Protein 7RTS (pdb70)

Solvent-accessible surface area: 8607 Å² total; per-residue (Å²): 129,58,107,58,66,67,24,0,0,0,0,7,55,32,122,39,1,89,149,77,0,0,34,87,0,77,46,3,0,44,177,65,40,1,171,19,42,19,11,52,135,71,98,87,46,191,82,26,16,100,110,1,62,116,5,0,51,35,0,77,0,0,0,0,0,0,4,78,38,0,2,97,13,147,59,5,0,36,0,0,13,42,0,6,56,3,73,144,76,69,154,112,34,28,3,25,8,10,0,0,7,34,83,13,86,32,72,61,0,101,142,15,29,61,28,3,56,149,21,81,207,133,102,38,75,128,13,95,75,4,0,44,72,0,3,90,52,86,24,34,87,20,141,122,46,185,48,84,91,31,6,104,108,1,0,38,15,0,84,169,120,41,106

Organism: Vitis rotundifolia (NCBI:txid103349)

Structure (mmCIF, N/CA/C/O backbone):
data_7RTS
#
_entry.id   7RTS
#
_cell.length_a   50.370
_cell.length_b   50.370
_cell.length_c   120.313
_cell.angle_alpha   90.000
_cell.angle_beta   90.000
_cell.angle_gamma   90.000
#
_symmetry.space_group_name_H-M   'P 41 21 2'
#
loop_
_entity.id
_entity.type
_entity.pdbx_description
1 polymer 'Disease resistance protein RUN1'
2 non-polymer 'SULFATE ION'
3 water water
#
loop_
_atom_site.group_PDB
_atom_site.id
_atom_site.type_symbol
_atom_site.label_atom_id
_atom_site.label_alt_id
_atom_site.label_comp_id
_atom_site.label_asym_id
_atom_site.label_entity_id
_atom_site.label_seq_id
_atom_site.pdbx_PDB_ins_code
_atom_site.Cartn_x
_atom_site.Cartn_y
_atom_site.Cartn_z
_atom_site.occupancy
_atom_site.B_iso_or_equiv
_atom_site.auth_seq_id
_atom_site.auth_comp_id
_atom_site.auth_asym_id
_atom_site.auth_atom_id
_atom_site.pdbx_PDB_model_num
ATOM 1 N N . ALA A 1 3 ? -2.17217 -5.01678 -11.44829 1.000 53.76777 22 ALA A N 1
ATOM 2 C CA . ALA A 1 3 ? -1.44890 -5.69209 -10.37477 1.000 51.71833 22 ALA A CA 1
ATOM 3 C C . ALA A 1 3 ? -0.45434 -6.70992 -10.93172 1.000 51.35090 22 ALA A C 1
ATOM 4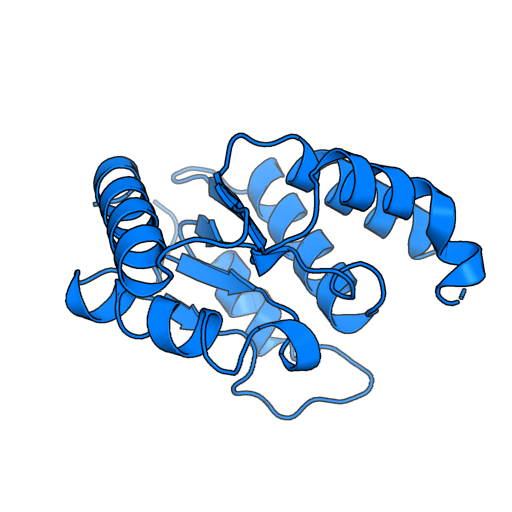 O O . ALA A 1 3 ? -0.61573 -7.19161 -12.05228 1.000 43.51151 22 ALA A O 1
ATOM 6 N N . ARG A 1 4 ? 0.57017 -7.03681 -10.14372 1.000 39.91117 23 ARG A N 1
ATOM 7 C CA . ARG A 1 4 ? 1.54493 -8.03344 -10.55956 1.000 36.46774 23 ARG A CA 1
ATOM 8 C C . ARG A 1 4 ? 0.90373 -9.42248 -10.55145 1.000 36.97168 23 ARG A C 1
ATOM 9 O O . ARG A 1 4 ? -0.20973 -9.62240 -10.05519 1.000 35.90784 23 ARG A O 1
ATOM 17 N N . THR A 1 5 ? 1.61527 -10.39164 -11.11962 1.000 31.40014 24 THR A N 1
ATOM 18 C CA . THR A 1 5 ? 1.03822 -11.70189 -11.39612 1.000 29.72811 24 THR A CA 1
ATOM 19 C C . THR A 1 5 ? 1.16927 -12.59350 -10.16819 1.000 27.78725 24 THR A C 1
ATOM 20 O O . THR A 1 5 ? 2.28361 -12.86166 -9.70865 1.000 33.59615 24 THR A O 1
ATOM 24 N N . ILE A 1 6 ? 0.03843 -13.06657 -9.65183 1.000 23.86412 25 ILE A N 1
ATOM 25 C CA . ILE A 1 6 ? 0.01201 -13.88035 -8.43875 1.000 22.16322 25 ILE A CA 1
ATOM 26 C C . ILE A 1 6 ? -0.48266 -15.27050 -8.80139 1.000 24.37851 25 ILE A C 1
ATOM 27 O O . ILE A 1 6 ? -1.56471 -15.41312 -9.38301 1.000 24.93373 25 ILE A O 1
ATOM 32 N N . THR A 1 7 ? 0.30371 -16.29556 -8.45065 1.000 18.94303 26 THR A N 1
ATOM 33 C CA . THR A 1 7 ? -0.07290 -17.66962 -8.74187 1.000 15.96608 26 THR A CA 1
ATOM 34 C C . THR A 1 7 ? -0.47133 -18.46207 -7.50990 1.000 18.51268 26 THR A C 1
ATOM 35 O O . THR A 1 7 ? -1.09302 -19.51890 -7.65959 1.000 18.62324 26 THR A O 1
ATOM 39 N N . TYR A 1 8 ? -0.13989 -17.98482 -6.31063 1.000 18.38906 27 TYR A N 1
ATOM 40 C CA . TYR A 1 8 ? -0.52896 -18.66300 -5.07324 1.000 17.09992 27 TYR A CA 1
ATOM 41 C C . TYR A 1 8 ? -0.95338 -17.63936 -4.02975 1.000 17.78908 27 TYR A C 1
ATOM 42 O O . TYR A 1 8 ? -0.46171 -16.51033 -4.00977 1.000 20.47141 27 TYR A O 1
ATOM 51 N N . ASP A 1 9 ? -1.89275 -18.04070 -3.16888 1.000 15.82791 28 ASP A N 1
ATOM 52 C CA . ASP A 1 9 ? -2.21941 -17.21078 -2.01538 1.000 19.26418 28 ASP A CA 1
ATOM 53 C C . ASP A 1 9 ? -1.10335 -17.25377 -0.98744 1.000 19.52284 28 ASP A C 1
ATOM 54 O O . ASP A 1 9 ? -0.77107 -16.23037 -0.37616 1.000 20.04059 28 ASP A O 1
ATOM 59 N N . VAL A 1 10 ? -0.51817 -18.43453 -0.78160 1.000 17.39924 29 VAL A N 1
ATOM 60 C CA . VAL A 1 10 ? 0.38872 -18.67925 0.33575 1.000 16.77561 29 VAL A CA 1
ATOM 61 C C . VAL A 1 10 ? 1.58324 -19.48351 -0.14533 1.000 18.93477 29 VAL A C 1
ATOM 62 O O . VAL A 1 10 ? 1.40844 -20.54712 -0.74980 1.000 19.52402 29 VAL A O 1
ATOM 66 N N . PHE A 1 11 ? 2.79216 -19.00345 0.16335 1.000 15.55547 30 PHE A N 1
ATOM 67 C CA . PHE A 1 11 ? 4.00099 -19.81222 0.11235 1.000 15.20938 30 PHE A CA 1
ATOM 68 C C . PHE A 1 11 ? 4.24537 -20.32600 1.52187 1.000 17.14423 30 PHE A C 1
ATOM 69 O O . PHE A 1 11 ? 4.33854 -19.52721 2.45280 1.000 17.34027 30 PHE A O 1
ATOM 77 N N . LEU A 1 12 ? 4.34152 -21.64560 1.67922 1.000 17.73708 31 LEU A N 1
ATOM 78 C CA . LEU A 1 12 ? 4.43980 -22.27388 2.99919 1.000 16.57036 31 LEU A CA 1
ATOM 79 C C . LEU A 1 12 ? 5.88507 -22.69867 3.27559 1.000 15.27210 31 LEU A C 1
ATOM 80 O O . LEU A 1 12 ? 6.39040 -23.64280 2.66241 1.000 16.62795 31 LEU A O 1
ATOM 85 N N . SER A 1 13 ? 6.54019 -22.01525 4.21649 1.000 14.72474 32 SER A N 1
ATOM 86 C CA . SER A 1 13 ? 7.94286 -22.24453 4.56481 1.000 17.12427 32 SER A CA 1
ATOM 87 C C . SER A 1 13 ? 8.02764 -22.92769 5.91732 1.000 16.42705 32 SER A C 1
ATOM 88 O O . SER A 1 13 ? 7.39654 -22.46888 6.87120 1.000 16.87043 32 SER A O 1
ATOM 91 N N . PHE A 1 14 ? 8.82274 -23.99322 6.01565 1.000 15.88229 33 PHE A N 1
ATOM 92 C CA . PHE A 1 14 ? 8.88001 -24.72466 7.27645 1.000 14.39379 33 PHE A CA 1
ATOM 93 C C . PHE A 1 14 ? 10.11375 -25.61709 7.30752 1.000 16.32493 33 PHE A C 1
ATOM 94 O O . PHE A 1 14 ? 10.77482 -25.83960 6.29328 1.000 19.00915 33 PHE A O 1
ATOM 102 N N . ARG A 1 15 ? 10.43096 -26.11143 8.50729 1.000 16.35322 34 ARG A N 1
ATOM 103 C CA . ARG A 1 15 ? 11.50322 -27.08466 8.69459 1.000 16.41564 34 ARG A CA 1
ATOM 104 C C . ARG A 1 15 ? 10.86914 -28.46577 8.78460 1.000 18.63070 34 ARG A C 1
ATOM 105 O O . ARG A 1 15 ? 10.20362 -28.78499 9.77717 1.000 19.26086 34 ARG A O 1
ATOM 113 N N . GLY A 1 16 ? 11.06754 -29.27420 7.73990 1.000 20.57227 35 GLY A N 1
ATOM 114 C CA . GLY A 1 16 ? 10.34377 -30.53146 7.64309 1.000 26.15020 35 GLY A CA 1
ATOM 115 C C . GLY A 1 16 ? 10.63856 -31.48107 8.78827 1.000 22.98227 35 GLY A C 1
ATOM 116 O O . GLY A 1 16 ? 9.74025 -32.16665 9.27901 1.000 24.54934 35 GLY A O 1
ATOM 117 N N . GLU A 1 17 ? 11.90117 -31.54060 9.22766 1.000 21.00821 36 GLU A N 1
ATOM 118 C CA . GLU A 1 17 ? 12.24859 -32.46412 10.30772 1.000 17.89453 36 GLU A CA 1
ATOM 119 C C . GLU A 1 17 ? 11.52719 -32.11100 11.59807 1.000 24.14476 36 GLU A C 1
ATOM 120 O O . GLU A 1 17 ? 11.37464 -32.97151 12.47708 1.000 22.53348 36 GLU A O 1
ATOM 126 N N . ASP A 1 18 ? 11.07944 -30.86455 11.72837 1.000 18.03603 37 ASP A N 1
ATOM 127 C CA . ASP A 1 18 ? 10.35609 -30.41338 12.90813 1.000 16.22896 37 ASP A CA 1
ATOM 128 C C . ASP A 1 18 ? 8.85188 -30.62782 12.78901 1.000 21.21749 37 ASP A C 1
ATOM 129 O O . ASP A 1 18 ? 8.22375 -31.13773 13.71975 1.000 24.30115 37 ASP A O 1
ATOM 134 N N . THR A 1 19 ? 8.24422 -30.20643 11.67282 1.000 19.98286 38 THR A N 1
ATOM 135 C CA . THR A 1 19 ? 6.79783 -30.03514 11.64693 1.000 17.27838 38 THR A CA 1
ATOM 136 C C . THR A 1 19 ? 6.06557 -30.71562 10.49919 1.000 17.15735 38 THR A C 1
ATOM 137 O O . THR A 1 19 ? 4.84193 -30.56027 10.40501 1.000 21.85308 38 THR A O 1
ATOM 141 N N . ARG A 1 20 ? 6.74718 -31.44656 9.62158 1.000 18.00316 39 ARG A N 1
ATOM 142 C CA . ARG A 1 20 ? 5.99606 -32.10367 8.55694 1.000 20.66102 39 ARG A CA 1
ATOM 143 C C . ARG A 1 20 ? 4.96634 -33.07633 9.12904 1.000 24.11865 39 ARG A C 1
ATOM 144 O O . ARG A 1 20 ? 3.81242 -33.10850 8.68492 1.000 23.76400 39 ARG A O 1
ATOM 152 N N . PHE A 1 21 ? 5.36232 -33.87147 10.11862 1.000 20.65219 40 PHE A N 1
ATOM 153 C CA . PHE A 1 21 ? 4.50563 -34.90070 10.71459 1.000 21.29887 40 PHE A CA 1
ATOM 154 C C . PHE A 1 21 ? 4.04039 -34.43852 12.09554 1.000 23.28628 40 PHE A C 1
ATOM 155 O O . PHE A 1 21 ? 4.81612 -34.47456 13.05272 1.000 22.24285 40 PHE A O 1
ATOM 163 N N . ASN A 1 22 ? 2.77904 -34.01521 12.21732 1.000 20.86763 41 ASN A N 1
ATOM 164 C CA . ASN A 1 22 ? 1.84982 -33.88865 11.09376 1.000 22.83963 41 ASN A CA 1
ATOM 165 C C . ASN A 1 22 ? 1.37034 -32.44735 10.92888 1.000 23.70257 41 ASN A C 1
ATOM 166 O O . ASN A 1 22 ? 0.51272 -32.16612 10.08264 1.000 21.95062 41 ASN A O 1
ATOM 171 N N . PHE A 1 23 ? 1.90652 -31.52747 11.73516 1.000 18.50536 42 PHE A N 1
ATOM 172 C CA . PHE A 1 23 ? 1.33966 -30.18665 11.76718 1.000 17.22200 42 PHE A CA 1
ATOM 173 C C . PHE A 1 23 ? 1.32428 -29.54112 10.38500 1.000 18.17591 42 PHE A C 1
ATOM 174 O O . PHE A 1 23 ? 0.28534 -29.04565 9.93380 1.000 19.16050 42 PHE A O 1
ATOM 182 N N . THR A 1 24 ? 2.47305 -29.49931 9.70735 1.000 16.70065 43 THR A N 1
ATOM 183 C CA . THR A 1 24 ? 2.49342 -28.74121 8.45781 1.000 16.81654 43 THR A CA 1
ATOM 184 C C . THR A 1 24 ? 1.77794 -29.48649 7.33782 1.000 18.70629 43 THR A C 1
ATOM 185 O O . THR A 1 24 ? 1.13557 -28.85116 6.48969 1.000 20.31228 43 THR A O 1
ATOM 189 N N . ASP A 1 25 ? 1.84165 -30.82152 7.33540 1.000 19.23229 44 ASP A N 1
ATOM 190 C CA . ASP A 1 25 ? 1.04765 -31.59324 6.37789 1.000 20.04104 44 ASP A CA 1
ATOM 191 C C . ASP A 1 25 ? -0.43420 -31.28036 6.55087 1.000 20.22458 44 ASP A C 1
ATOM 192 O O . ASP A 1 25 ? -1.14523 -31.01074 5.57858 1.000 18.89864 44 ASP A O 1
ATOM 197 N N . HIS A 1 26 ? -0.91511 -31.29030 7.80140 1.000 19.96780 45 HIS A N 1
ATOM 198 C CA . HIS A 1 26 ? -2.32634 -31.00525 8.04786 1.000 17.26065 45 HIS A CA 1
ATOM 199 C C . HIS A 1 26 ? -2.66500 -29.55303 7.76724 1.000 20.13390 45 HIS A C 1
ATOM 200 O O . HIS A 1 26 ? -3.78045 -29.25265 7.32961 1.000 20.85682 45 HIS A O 1
ATOM 207 N N . LEU A 1 27 ? -1.73480 -28.63666 8.03670 1.000 16.09812 46 LEU A N 1
ATOM 208 C CA . LEU A 1 27 ? -1.98637 -27.23353 7.72323 1.000 15.59345 46 LEU A CA 1
ATOM 209 C C . LEU A 1 27 ? -2.11074 -27.02842 6.21387 1.000 17.76077 46 LEU A C 1
ATOM 210 O O . LEU A 1 27 ? -3.01334 -26.32220 5.74326 1.000 18.98143 46 LEU A O 1
ATOM 215 N N . TYR A 1 28 ? -1.21063 -27.64439 5.44463 1.000 15.54160 47 TYR A N 1
ATOM 216 C CA . TYR A 1 28 ? -1.27640 -27.54799 3.98567 1.000 14.84639 47 TYR A CA 1
ATOM 217 C C . TYR A 1 28 ? -2.62534 -28.02702 3.46610 1.000 19.99544 47 TYR A C 1
ATOM 218 O O . TYR A 1 28 ? -3.26444 -27.35559 2.64664 1.000 18.61070 47 TYR A O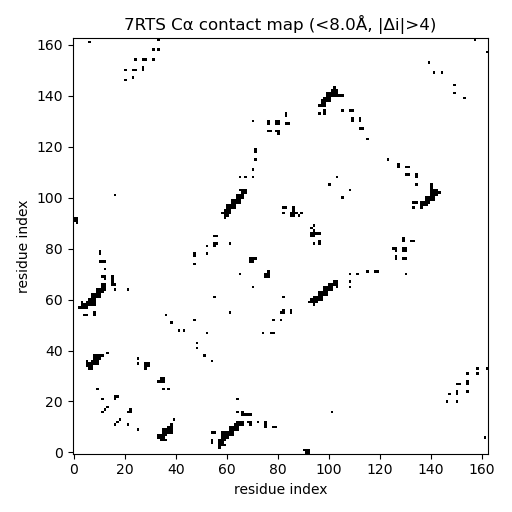 1
ATOM 227 N N A SER A 1 29 ? -3.08658 -29.18611 3.93910 0.254 18.86192 48 SER A N 1
ATOM 228 N N B SER A 1 29 ? -3.07443 -29.19361 3.93269 0.746 18.82516 48 SER A N 1
ATOM 229 C CA A SER A 1 29 ? -4.35965 -29.70967 3.45245 0.254 19.10749 48 SER A CA 1
ATOM 230 C CA B SER A 1 29 ? -4.35613 -29.71713 3.47192 0.746 18.99706 48 SER A CA 1
ATOM 231 C C A SER A 1 29 ? -5.52611 -28.83845 3.90357 0.254 22.05650 48 SER A C 1
ATOM 232 C C B SER A 1 29 ? -5.49956 -28.80320 3.88597 0.746 22.05922 48 SER A C 1
ATOM 233 O O A SER A 1 29 ? -6.49425 -28.65221 3.15552 0.254 23.28856 48 SER A O 1
ATOM 234 O O B SER A 1 29 ? -6.42511 -28.55325 3.10055 0.746 23.29284 48 SER A O 1
ATOM 239 N N . ALA A 1 30 ? -5.45178 -28.29272 5.12165 1.000 20.29046 49 ALA A N 1
ATOM 240 C CA . ALA A 1 30 ? -6.53118 -27.44818 5.62095 1.000 18.67403 49 ALA A CA 1
ATOM 241 C C . ALA A 1 30 ? -6.62023 -26.14174 4.84614 1.000 21.22529 49 ALA A C 1
ATOM 242 O O . ALA A 1 30 ? -7.72167 -25.62912 4.61497 1.000 20.45878 49 ALA A O 1
ATOM 244 N N . LEU A 1 31 ? -5.47565 -25.57658 4.45159 1.000 16.66680 50 LEU A N 1
ATOM 245 C CA . LEU A 1 31 ? -5.50425 -24.36544 3.64301 1.000 17.44898 50 LEU A CA 1
ATOM 246 C C . LEU A 1 31 ? -6.20654 -24.63378 2.31391 1.000 21.34594 50 LEU A C 1
ATOM 247 O O . LEU A 1 31 ? -7.07672 -23.86455 1.88970 1.000 22.39601 50 LEU A O 1
ATOM 252 N N . GLY A 1 32 ? -5.86386 -25.74723 1.66568 1.000 20.55860 51 GLY A N 1
ATOM 253 C CA . GLY A 1 32 ? -6.46490 -26.05239 0.37045 1.000 18.06182 51 GLY A CA 1
ATOM 254 C C . GLY A 1 32 ? -7.95752 -26.31083 0.46016 1.000 28.42750 51 GLY A C 1
ATOM 255 O O . GLY A 1 32 ? -8.72364 -25.87401 -0.40361 1.000 27.12157 51 GLY A O 1
ATOM 256 N N . ARG A 1 33 ? -8.39368 -27.01899 1.50787 1.000 26.31943 52 ARG A N 1
ATOM 257 C CA . ARG A 1 33 ? -9.82168 -27.24558 1.71762 1.000 26.77515 52 ARG A CA 1
ATOM 258 C C . ARG A 1 33 ? -10.58557 -25.94025 1.87859 1.000 29.78681 52 ARG A C 1
ATOM 259 O O . ARG A 1 33 ? -11.79642 -25.89864 1.63535 1.000 30.86457 52 ARG A O 1
ATOM 267 N N . ARG A 1 34 ? -9.92591 -24.88224 2.33880 1.000 24.61827 53 ARG A N 1
ATOM 268 C CA . ARG A 1 34 ? -10.55798 -23.57204 2.40339 1.000 25.26618 53 ARG A CA 1
ATOM 269 C C . ARG A 1 34 ? -10.36701 -22.77078 1.11933 1.000 29.41092 53 ARG A C 1
ATOM 270 O O . ARG A 1 34 ? -10.67550 -21.57583 1.09846 1.000 32.72599 53 ARG A O 1
ATOM 278 N N . GLY A 1 35 ? -9.86494 -23.40000 0.05863 1.000 26.84353 54 GLY A N 1
ATOM 279 C CA . GLY A 1 35 ? -9.60611 -22.69665 -1.18497 1.000 28.99135 54 GLY A CA 1
ATOM 280 C C . GLY A 1 35 ? -8.45350 -21.72477 -1.11997 1.000 28.47454 54 GLY A C 1
ATOM 281 O O . GLY A 1 35 ? -8.38175 -20.80864 -1.93873 1.000 29.86355 54 GLY A O 1
ATOM 282 N N . ILE A 1 36 ? -7.54124 -21.89462 -0.16711 1.000 20.61623 55 ILE A N 1
ATOM 283 C CA . ILE A 1 36 ? -6.37081 -21.03167 -0.04993 1.000 18.81655 55 ILE A CA 1
ATOM 284 C C . ILE A 1 36 ? -5.25718 -21.72120 -0.82453 1.000 21.11084 55 ILE A C 1
ATOM 285 O O . ILE A 1 36 ? -4.75383 -22.76183 -0.40174 1.000 21.55309 55 ILE A O 1
ATOM 290 N N . ARG A 1 37 ? -4.91449 -21.17800 -1.99616 1.000 21.14690 56 ARG A N 1
ATOM 291 C CA . ARG A 1 37 ? -4.01688 -21.86185 -2.91840 1.000 16.74154 56 ARG A CA 1
ATOM 292 C C . ARG A 1 37 ? -2.57847 -21.74095 -2.42547 1.000 16.53847 56 ARG A C 1
ATOM 293 O O . ARG A 1 37 ? -2.04219 -20.63264 -2.32619 1.000 19.15111 56 ARG A O 1
ATOM 301 N N . THR A 1 38 ? -1.95257 -22.88340 -2.12204 1.000 16.30427 57 THR A N 1
ATOM 302 C CA . THR A 1 38 ? -0.72198 -22.91891 -1.34595 1.000 15.47778 57 THR A CA 1
ATOM 303 C C . THR A 1 38 ? 0.38044 -23.66476 -2.08476 1.000 16.44474 57 THR A C 1
ATOM 304 O O . THR A 1 38 ? 0.16015 -24.75430 -2.62187 1.000 18.42367 57 THR A O 1
ATOM 308 N N . PHE A 1 39 ? 1.57854 -23.08982 -2.07099 1.000 17.79263 58 PHE A N 1
ATOM 309 C CA . PHE A 1 39 ? 2.78073 -23.73624 -2.58939 1.000 17.00662 58 PHE A CA 1
ATOM 310 C C . PHE A 1 39 ? 3.63533 -24.12253 -1.38816 1.000 17.32101 58 PHE A C 1
ATOM 311 O O . PHE A 1 39 ? 4.15303 -23.24370 -0.69366 1.000 18.11595 58 PHE A O 1
ATOM 319 N N . ARG A 1 40 ? 3.79138 -25.42259 -1.13828 1.000 17.72068 59 ARG A N 1
ATOM 320 C CA . ARG A 1 40 ? 4.63320 -25.85790 -0.02788 1.000 18.12531 59 ARG A CA 1
ATOM 321 C C . ARG A 1 40 ? 6.06802 -26.04339 -0.50707 1.000 20.29583 59 ARG A C 1
ATOM 322 O O . ARG A 1 40 ? 6.30939 -26.51299 -1.62481 1.000 20.40280 59 ARG A O 1
ATOM 330 N N . ASP A 1 41 ? 7.02135 -25.69103 0.35923 1.000 17.09864 60 ASP A N 1
ATOM 331 C CA . ASP A 1 41 ? 8.40548 -25.47515 -0.04880 1.000 19.03140 60 ASP A CA 1
ATOM 332 C C . ASP A 1 41 ? 9.22632 -26.75955 -0.12686 1.000 24.56648 60 ASP A C 1
ATOM 333 O O . ASP A 1 41 ? 10.43570 -26.67533 -0.36268 1.000 25.65923 60 ASP A O 1
ATOM 338 N N . ASP A 1 42 ? 8.63157 -27.93636 0.08560 1.000 23.86722 61 ASP A N 1
ATOM 339 C CA . ASP A 1 42 ? 9.41674 -29.15364 0.28871 1.000 23.84900 61 ASP A CA 1
ATOM 340 C C . ASP A 1 42 ? 9.25115 -30.17939 -0.82590 1.000 35.11344 61 ASP A C 1
ATOM 341 O O . ASP A 1 42 ? 9.64740 -31.33886 -0.65444 1.000 29.08421 61 ASP A O 1
ATOM 346 N N . LYS A 1 43 ? 8.69687 -29.78646 -1.96432 1.000 30.15544 62 LYS A N 1
ATOM 347 C CA . LYS A 1 43 ? 8.42335 -30.73110 -3.04019 1.000 36.49373 62 LYS A CA 1
ATOM 348 C C . LYS A 1 43 ? 9.55687 -30.83059 -4.05134 1.000 46.15871 62 LYS A C 1
ATOM 349 O O . LYS A 1 43 ? 9.47402 -31.64253 -4.98113 1.000 50.78185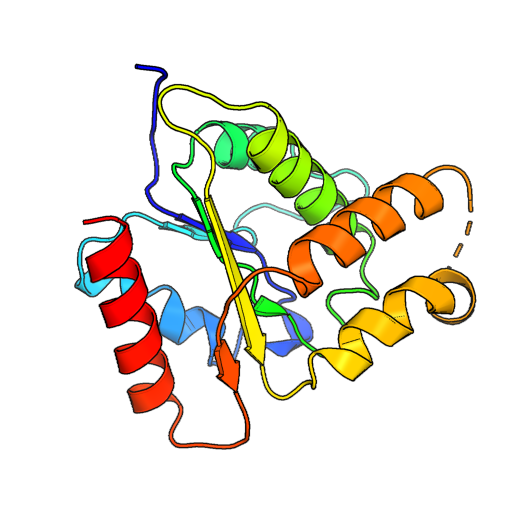 62 LYS A O 1
ATOM 355 N N . LEU A 1 44 ? 10.60624 -30.03448 -3.89622 1.000 41.51348 63 LEU A N 1
ATOM 356 C CA . LEU A 1 44 ? 11.71398 -30.01504 -4.83528 1.000 41.98512 63 LEU A CA 1
ATOM 357 C C . LEU A 1 44 ? 12.91826 -30.70705 -4.21226 1.000 48.31562 63 LEU A C 1
ATOM 358 O O . LEU A 1 44 ? 13.13671 -30.63430 -2.99837 1.000 50.96892 63 LEU A O 1
ATOM 363 N N . ARG A 1 45 ? 13.68264 -31.39905 -5.05527 1.000 57.04682 64 ARG A N 1
ATOM 364 C CA . ARG A 1 45 ? 14.89388 -32.06389 -4.59723 1.000 59.76373 64 ARG A CA 1
ATOM 365 C C . ARG A 1 45 ? 15.83288 -31.04706 -3.96580 1.000 60.45808 64 ARG A C 1
ATOM 366 O O . ARG A 1 45 ? 16.10733 -29.99300 -4.54699 1.000 57.42222 64 ARG A O 1
ATOM 368 N N . ARG A 1 46 ? 16.30443 -31.35531 -2.76103 1.000 55.51468 65 ARG A N 1
ATOM 369 C CA . ARG A 1 46 ? 17.18039 -30.45056 -2.03338 1.000 55.62947 65 ARG A CA 1
ATOM 370 C C . ARG A 1 46 ? 18.58311 -30.51413 -2.63373 1.000 64.34374 65 ARG A C 1
ATOM 371 O O . ARG A 1 46 ? 18.83081 -31.17777 -3.64538 1.000 65.70328 65 ARG A O 1
ATOM 373 N N . GLY A 1 47 ? 19.51893 -29.82494 -2.00039 1.000 66.86577 66 GLY A N 1
ATOM 374 C CA . GLY A 1 47 ? 20.86824 -29.72786 -2.51234 1.000 63.05900 66 GLY A CA 1
ATOM 375 C C . GLY A 1 47 ? 21.55956 -28.53756 -1.88105 1.000 62.19488 66 GLY A C 1
ATOM 376 O O . GLY A 1 47 ? 21.02267 -27.88722 -0.98545 1.000 67.65785 66 GLY A O 1
ATOM 377 N N . GLU A 1 48 ? 22.76397 -28.26155 -2.37582 1.000 53.35766 67 GLU A N 1
ATOM 378 C CA . GLU A 1 48 ? 23.54660 -27.19005 -1.77272 1.000 55.10916 67 GLU A CA 1
ATOM 379 C C . GLU A 1 48 ? 22.95421 -25.81949 -2.06446 1.000 57.68729 67 GLU A C 1
ATOM 380 O O . GLU A 1 48 ? 23.03999 -24.91882 -1.22137 1.000 58.44368 67 GLU A O 1
ATOM 386 N N . ALA A 1 49 ? 22.34820 -25.64253 -3.23316 1.000 60.44967 68 ALA A N 1
ATOM 387 C CA . ALA A 1 49 ? 21.73975 -24.37933 -3.61957 1.000 56.32985 68 ALA A CA 1
ATOM 388 C C . ALA A 1 49 ? 20.22534 -24.52229 -3.62755 1.000 48.93860 68 ALA A C 1
ATOM 389 O O . ALA A 1 49 ? 19.69404 -25.54926 -4.06190 1.000 55.78009 68 ALA A O 1
ATOM 391 N N . ILE A 1 50 ? 19.53358 -23.49389 -3.13297 1.000 50.81251 69 ILE A N 1
ATOM 392 C CA . ILE A 1 50 ? 18.07940 -23.47255 -3.21973 1.000 53.07326 69 ILE A CA 1
ATOM 393 C C . ILE A 1 50 ? 17.66081 -23.39185 -4.67920 1.000 45.79576 69 ILE A C 1
ATOM 394 O O . ILE A 1 50 ? 18.27259 -22.67465 -5.48243 1.000 44.89143 69 ILE A O 1
ATOM 399 N N . ALA A 1 51 ? 16.61691 -24.13731 -5.02659 1.000 47.62205 70 ALA A N 1
ATOM 400 C CA . ALA A 1 51 ? 16.15268 -24.16948 -6.40202 1.000 45.61309 70 ALA A CA 1
ATOM 401 C C . ALA A 1 51 ? 15.65839 -22.78775 -6.82167 1.000 39.64903 70 ALA A C 1
ATOM 402 O O . ALA A 1 51 ? 14.96211 -22.11444 -6.05207 1.000 43.60656 70 ALA A O 1
ATOM 404 N N . PRO A 1 52 ? 16.01123 -22.32719 -8.02036 1.000 35.92070 71 PRO A N 1
ATOM 405 C CA . PRO A 1 52 ? 15.44019 -21.06422 -8.50843 1.000 38.46341 71 PRO A CA 1
ATOM 406 C C . PRO A 1 52 ? 13.92620 -21.09167 -8.59053 1.000 37.25571 71 PRO A C 1
ATOM 407 O O . PRO A 1 52 ? 13.28755 -20.03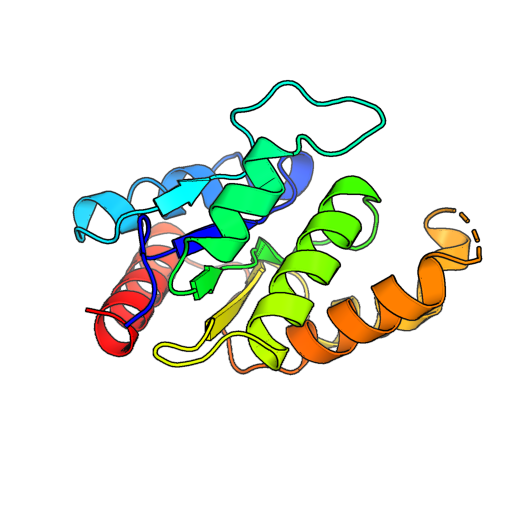658 -8.48665 1.000 37.94366 71 PRO A O 1
ATOM 411 N N . GLU A 1 53 ? 13.32874 -22.27253 -8.76415 1.000 39.93946 72 GLU A N 1
ATOM 412 C CA . GLU A 1 53 ? 11.87479 -22.35156 -8.85652 1.000 42.65338 72 GLU A CA 1
ATOM 413 C C . GLU A 1 53 ? 11.21196 -22.04045 -7.52097 1.000 35.33243 72 GLU A C 1
ATOM 414 O O . GLU A 1 53 ? 10.07437 -21.55430 -7.49548 1.000 30.78350 72 GLU A O 1
ATOM 420 N N . LEU A 1 54 ? 11.90278 -22.31613 -6.41019 1.000 30.11220 73 LEU A N 1
ATOM 421 C CA . LEU A 1 54 ? 11.40590 -21.92291 -5.09778 1.000 32.68989 73 LEU A CA 1
ATOM 422 C C . LEU A 1 54 ? 11.35239 -20.40823 -4.97595 1.000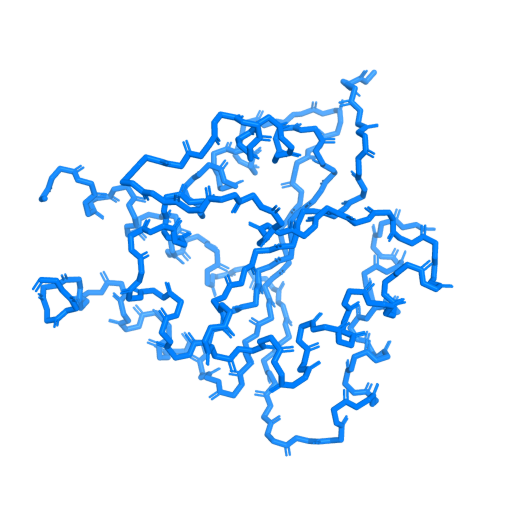 28.81901 73 LEU A C 1
ATOM 423 O O . LEU A 1 54 ? 10.34385 -19.84113 -4.54586 1.000 28.86011 73 LEU A O 1
ATOM 428 N N . LEU A 1 55 ? 12.44664 -19.73576 -5.34224 1.000 27.67855 74 LEU A N 1
ATOM 429 C CA . LEU A 1 55 ? 12.48326 -18.27782 -5.29335 1.000 26.54441 74 LEU A CA 1
ATOM 430 C C . LEU A 1 55 ? 11.38100 -17.66555 -6.15117 1.000 25.53904 74 LEU A C 1
ATOM 431 O O . LEU A 1 55 ? 10.77144 -16.65997 -5.77292 1.000 26.71078 74 LEU A O 1
ATOM 436 N N . LYS A 1 56 ? 11.10867 -18.25010 -7.31398 1.000 25.28734 75 LYS A N 1
ATOM 437 C CA . LYS A 1 56 ? 10.08310 -17.66994 -8.17355 1.000 22.92370 75 LYS A CA 1
ATOM 438 C C . LYS A 1 56 ? 8.70064 -17.84985 -7.55522 1.000 25.41627 75 LYS A C 1
ATOM 439 O O . LYS A 1 56 ? 7.84316 -16.96112 -7.65428 1.000 23.19602 75 LYS A O 1
ATOM 445 N N . ALA A 1 57 ? 8.47570 -18.98373 -6.88314 1.000 24.88354 76 ALA A N 1
ATOM 446 C CA . ALA A 1 57 ? 7.19607 -19.19920 -6.21832 1.000 21.70234 76 ALA A CA 1
ATOM 447 C C . ALA A 1 57 ? 6.95714 -18.15708 -5.13341 1.000 18.51438 76 ALA A C 1
ATOM 448 O O . ALA A 1 57 ? 5.82257 -17.70115 -4.94205 1.000 23.52156 76 ALA A O 1
ATOM 450 N N . ILE A 1 58 ? 8.00695 -17.78154 -4.39198 1.000 18.51081 77 ILE A N 1
ATOM 451 C CA . ILE A 1 58 ? 7.83946 -16.75001 -3.36456 1.000 18.78545 77 ILE A CA 1
ATOM 452 C C . ILE A 1 58 ? 7.41203 -15.43516 -4.00665 1.000 20.76000 77 ILE A C 1
ATOM 453 O O . ILE A 1 58 ? 6.45946 -14.77929 -3.56264 1.000 20.65277 77 ILE A O 1
ATOM 458 N N . GLU A 1 59 ? 8.11420 -15.03690 -5.07046 1.000 22.53694 78 GLU A N 1
ATOM 459 C CA . GLU A 1 59 ? 7.78837 -13.79815 -5.77264 1.000 23.99888 78 GLU A CA 1
ATOM 460 C C . GLU A 1 59 ? 6.36169 -13.79686 -6.29960 1.000 28.17817 78 GLU A C 1
ATOM 461 O O . GLU A 1 59 ? 5.74163 -12.73380 -6.39757 1.000 29.23498 78 GLU A O 1
ATOM 467 N N . GLU A 1 60 ? 5.83292 -14.96555 -6.65433 1.000 19.95283 79 GLU A N 1
ATOM 468 C CA . GLU A 1 60 ? 4.50150 -15.07714 -7.23258 1.000 22.45027 79 GLU A CA 1
ATOM 469 C C . GLU A 1 60 ? 3.39805 -15.27499 -6.20041 1.000 23.04201 79 GLU A C 1
ATOM 470 O O . GLU A 1 60 ? 2.23882 -15.43040 -6.59072 1.000 21.29855 79 GLU A O 1
ATOM 476 N N . SER A 1 61 ? 3.71144 -15.30767 -4.90437 1.000 19.85611 80 SER A N 1
ATOM 477 C CA . SER A 1 61 ? 2.68441 -15.52758 -3.89572 1.000 20.61848 80 SER A CA 1
ATOM 478 C C . SER A 1 61 ? 2.24722 -14.23859 -3.21383 1.000 19.65137 80 SER A C 1
ATOM 479 O O . SER A 1 61 ? 3.03265 -13.30704 -3.01650 1.000 21.31610 80 SER A O 1
ATOM 482 N N . ARG A 1 62 ? 0.96503 -14.21367 -2.84512 1.000 18.62161 81 ARG A N 1
ATOM 483 C CA . ARG A 1 62 ? 0.39910 -13.06356 -2.15386 1.000 18.42603 81 ARG A CA 1
ATOM 484 C C . ARG A 1 62 ? 0.97667 -12.92966 -0.75465 1.000 25.70574 81 ARG A C 1
ATOM 485 O O . ARG A 1 62 ? 1.03985 -11.82541 -0.20447 1.000 24.87782 81 ARG A O 1
ATOM 493 N N . SER A 1 63 ? 1.40644 -14.04187 -0.17515 1.000 19.26439 82 SER A N 1
ATOM 494 C CA . SER A 1 63 ? 1.83004 -14.05534 1.21581 1.000 19.02519 82 SER A CA 1
ATOM 495 C C . SER A 1 63 ? 2.68229 -15.28711 1.45002 1.000 18.56112 82 SER A C 1
ATOM 496 O O . SER A 1 63 ? 2.68655 -16.22251 0.63934 1.000 17.65984 82 SER A O 1
ATOM 499 N N . SER A 1 64 ? 3.41503 -15.26780 2.56733 1.000 16.49718 83 SER A N 1
ATOM 500 C CA . SER A 1 64 ? 4.09534 -16.45257 3.07532 1.000 16.45404 83 SER A CA 1
ATOM 501 C C . SER A 1 64 ? 3.62393 -16.76136 4.48622 1.000 20.73752 83 SER A C 1
ATOM 502 O O . SER A 1 64 ? 3.37123 -15.85491 5.28655 1.000 20.33333 83 SER A O 1
ATOM 505 N N . VAL A 1 65 ? 3.50569 -18.05019 4.78003 1.000 14.82202 84 VAL A N 1
ATOM 506 C CA . VAL A 1 65 ? 3.27838 -18.52947 6.13966 1.000 16.61200 84 VAL A CA 1
ATOM 507 C C . VAL A 1 65 ? 4.56784 -19.20612 6.55794 1.000 16.60698 84 VAL A C 1
ATOM 508 O O . VAL A 1 65 ? 5.03902 -20.12051 5.87396 1.000 18.45103 84 VAL A O 1
ATOM 512 N N A ILE A 1 66 ? 5.14977 -18.76525 7.67356 0.534 17.11326 85 ILE A N 1
ATOM 513 N N B ILE A 1 66 ? 5.14690 -18.73892 7.66108 0.466 17.13243 85 ILE A N 1
ATOM 514 C CA A ILE A 1 66 ? 6.39206 -19.33292 8.18735 0.534 16.67719 85 ILE A CA 1
ATOM 515 C CA B ILE A 1 66 ? 6.36312 -19.30484 8.22472 0.466 16.66290 85 ILE A CA 1
ATOM 516 C C A ILE A 1 66 ? 6.05904 -20.15428 9.41753 0.534 18.14958 85 ILE A C 1
ATOM 517 C C B ILE A 1 66 ? 5.95012 -20.18438 9.38947 0.466 18.19361 85 ILE A C 1
ATOM 518 O O A ILE A 1 66 ? 5.55930 -19.61483 10.41037 0.534 17.87451 85 ILE A O 1
ATOM 519 O O B ILE A 1 66 ? 5.25887 -19.72023 10.30347 0.466 17.77363 85 ILE A O 1
ATOM 528 N N . VAL A 1 67 ? 6.34253 -21.45280 9.36272 1.000 16.24734 86 VAL A N 1
ATOM 529 C CA . VAL A 1 67 ? 6.15884 -22.32471 10.52413 1.000 15.27700 86 VAL A CA 1
ATOM 530 C C . VAL A 1 67 ? 7.49851 -22.31035 11.24595 1.000 17.67125 86 VAL A C 1
ATOM 531 O O . VAL A 1 67 ? 8.38471 -23.12760 10.98013 1.000 16.73256 86 VAL A O 1
ATOM 535 N N . PHE A 1 68 ? 7.64731 -21.37152 12.18197 1.000 15.06224 87 PHE A N 1
ATOM 536 C CA . PHE A 1 68 ? 8.83406 -21.38767 13.01907 1.000 16.30793 87 PHE A CA 1
ATOM 537 C C . PHE A 1 68 ? 8.77076 -22.60581 13.92388 1.000 18.87205 87 PHE A C 1
ATOM 538 O O . PHE A 1 68 ? 7.70231 -22.96550 14.42479 1.000 20.48413 87 PHE A O 1
ATOM 546 N N . SER A 1 69 ? 9.92422 -23.23109 14.13199 1.000 20.04672 88 SER A N 1
ATOM 547 C CA . SER A 1 69 ? 10.06142 -24.36522 15.02749 1.000 16.27898 88 SER A CA 1
ATOM 548 C C . SER A 1 69 ? 11.49340 -24.35188 15.53340 1.000 19.95020 88 SER A C 1
ATOM 549 O O . SER A 1 69 ? 12.31563 -23.55038 15.08239 1.000 19.38328 88 SER A O 1
ATOM 552 N N . GLU A 1 70 ? 11.79967 -25.28604 16.44364 1.000 23.28244 89 GLU A N 1
ATOM 553 C CA . GLU A 1 70 ? 13.08878 -25.27437 17.13330 1.000 24.24035 89 GLU A CA 1
ATOM 554 C C . GLU A 1 70 ? 14.26338 -25.12952 16.17440 1.000 20.51149 89 GLU A C 1
ATOM 555 O O . GLU A 1 70 ? 15.20257 -24.36816 16.43860 1.000 22.90360 89 GLU A O 1
ATOM 561 N N . ASN A 1 71 ? 14.23927 -25.85279 15.05725 1.000 18.88478 90 ASN A N 1
ATOM 562 C CA . ASN A 1 71 ? 15.39346 -25.92660 14.17063 1.000 21.83119 90 ASN A CA 1
ATOM 563 C C . ASN A 1 71 ? 15.23040 -25.14269 12.87186 1.000 17.05919 90 ASN A C 1
ATOM 564 O O . ASN A 1 71 ? 16.08378 -25.25943 11.98435 1.000 21.01323 90 ASN A O 1
ATOM 569 N N . TYR A 1 72 ? 14.17217 -24.33484 12.73987 1.000 19.19533 91 TYR A N 1
ATOM 570 C CA . TYR A 1 72 ? 14.00525 -23.52087 11.53480 1.000 17.37814 91 TYR A CA 1
ATOM 571 C C . TYR A 1 72 ? 15.18904 -22.57949 11.35157 1.000 20.89838 91 TYR A C 1
ATOM 572 O O . TYR A 1 72 ? 15.79626 -22.52372 10.27648 1.000 21.21204 91 TYR A O 1
ATOM 581 N N . ALA A 1 73 ? 15.55214 -21.85020 12.40631 1.000 16.61771 92 ALA A N 1
ATOM 582 C CA . ALA A 1 73 ? 16.68137 -20.92745 12.34012 1.000 20.47933 92 ALA A CA 1
ATOM 583 C C . ALA A 1 73 ? 18.03205 -21.63247 12.45301 1.000 30.69143 92 ALA A C 1
ATOM 584 O O . ALA A 1 73 ? 19.05617 -20.95985 12.61448 1.000 30.83408 92 ALA A O 1
ATOM 586 N N . ARG A 1 74 ? 18.05898 -22.96266 12.37314 1.000 21.12512 93 ARG A N 1
ATOM 587 C CA . ARG A 1 74 ? 19.29847 -23.73039 12.37148 1.000 23.17680 93 ARG A CA 1
ATOM 588 C C . ARG A 1 74 ? 19.55038 -24.39585 11.02114 1.000 30.19935 93 ARG A C 1
ATOM 589 O O . ARG A 1 74 ? 20.39074 -25.29715 10.91945 1.000 34.25671 93 ARG A O 1
ATOM 597 N N . SER A 1 75 ? 18.84189 -23.95651 9.98223 1.000 23.59260 94 SER A N 1
ATOM 598 C CA . SER A 1 75 ? 18.94945 -24.50170 8.63360 1.000 27.53458 94 SER A CA 1
ATOM 599 C C . SER A 1 75 ? 19.31367 -23.37709 7.67257 1.000 30.21975 94 SER A C 1
ATOM 600 O O . SER A 1 75 ? 18.59144 -22.37883 7.58628 1.000 26.92285 94 SER A O 1
ATOM 603 N N . ARG A 1 76 ? 20.43501 -23.53379 6.95652 1.000 32.14084 95 ARG A N 1
ATOM 604 C CA . ARG A 1 76 ? 20.78835 -22.55927 5.92423 1.000 30.12387 95 ARG A CA 1
ATOM 605 C C . ARG A 1 76 ? 19.70229 -22.46261 4.86330 1.000 30.39927 95 ARG A C 1
ATOM 606 O O . ARG A 1 76 ? 19.39906 -21.37263 4.36061 1.000 28.13173 95 ARG A O 1
ATOM 614 N N . TRP A 1 77 ? 19.12382 -23.60569 4.49844 1.000 35.84487 96 TRP A N 1
ATOM 615 C CA . TRP A 1 77 ? 18.05185 -23.64666 3.51440 1.000 29.97311 96 TRP A CA 1
ATOM 616 C C . TRP A 1 77 ? 16.85864 -22.81098 3.95611 1.000 30.09122 96 TRP A C 1
ATOM 617 O O . TRP A 1 77 ? 16.34319 -21.97934 3.20092 1.000 28.79392 96 TRP A O 1
ATOM 628 N N . CYS A 1 78 ? 16.38944 -23.03768 5.17969 1.000 28.35850 97 CYS A N 1
ATOM 629 C CA . CYS A 1 78 ? 15.23566 -22.30002 5.66909 1.000 21.56578 97 CYS A CA 1
ATOM 630 C C . CYS A 1 78 ? 15.54074 -20.81059 5.75387 1.000 18.89931 97 CYS A C 1
ATOM 631 O O . CYS A 1 78 ? 14.69636 -19.97436 5.41826 1.000 21.16909 97 CYS A O 1
ATOM 634 N N . LEU A 1 79 ? 16.73527 -20.46272 6.23212 1.000 21.18095 98 LEU A N 1
ATOM 635 C CA . LEU A 1 79 ? 17.07580 -19.05141 6.38758 1.000 21.41301 98 LEU A CA 1
ATOM 636 C C . LEU A 1 79 ? 17.20618 -18.36509 5.03145 1.000 28.10459 98 LEU A C 1
ATOM 637 O O . LEU A 1 79 ? 16.79987 -17.20959 4.87119 1.000 22.81301 98 LEU A O 1
ATOM 642 N N . ASP A 1 80 ? 17.74962 -19.06322 4.03117 1.000 28.99045 99 ASP A N 1
ATOM 643 C CA . ASP A 1 80 ? 17.82107 -18.46785 2.70072 1.000 28.30104 99 ASP A CA 1
ATOM 644 C C . ASP A 1 80 ? 16.42776 -18.22374 2.13104 1.000 24.73142 99 ASP A C 1
ATOM 645 O O . ASP A 1 80 ? 16.18110 -17.18680 1.50597 1.000 25.90035 99 ASP A O 1
ATOM 650 N N . GLU A 1 81 ? 15.49074 -19.15337 2.35870 1.000 24.32267 100 GLU A N 1
ATOM 651 C CA . GLU A 1 81 ? 14.10004 -18.90279 1.98686 1.000 22.34126 100 GLU A CA 1
ATOM 652 C C . GLU A 1 81 ? 13.55806 -17.68204 2.70911 1.000 24.96192 100 GLU A C 1
ATOM 653 O O . GLU A 1 81 ? 12.89238 -16.83049 2.11073 1.000 23.87702 100 GLU A O 1
ATOM 659 N N . LEU A 1 82 ? 13.79911 -17.60889 4.02175 1.000 21.90441 101 LEU A N 1
ATOM 660 C CA . LEU A 1 82 ? 13.28953 -16.49430 4.80562 1.000 21.59050 101 LEU A CA 1
ATOM 661 C C . LEU A 1 82 ? 13.80199 -15.16399 4.26826 1.000 19.30423 101 LEU A C 1
ATOM 662 O O . LEU A 1 82 ? 13.06309 -14.17573 4.22968 1.000 21.15875 101 LEU A O 1
ATOM 667 N N . VAL A 1 83 ? 15.07421 -15.11314 3.87482 1.000 23.90660 102 VAL A N 1
ATOM 668 C CA . VAL A 1 83 ? 15.62621 -13.86457 3.35219 1.000 21.84621 102 VAL A CA 1
ATOM 669 C C . VAL A 1 83 ? 14.85448 -13.43033 2.11416 1.000 22.42052 102 VAL A C 1
ATOM 670 O O . VAL A 1 83 ? 14.45547 -12.26739 1.98947 1.000 24.76194 102 VAL A O 1
ATOM 674 N N . LYS A 1 84 ? 14.57307 -14.37696 1.21213 1.000 21.59602 103 LYS A N 1
ATOM 675 C CA . LYS A 1 84 ? 13.82553 -14.03425 0.00323 1.000 24.49458 103 LYS A CA 1
ATOM 676 C C . LYS A 1 84 ? 12.41597 -13.58835 0.34882 1.000 22.65519 103 LYS A C 1
ATOM 677 O O . LYS A 1 84 ? 11.91424 -12.61008 -0.21212 1.000 22.21313 103 LYS A O 1
ATOM 683 N N . ILE A 1 85 ? 11.77504 -14.27181 1.30675 1.000 20.86814 104 ILE A N 1
ATOM 684 C CA . ILE A 1 85 ? 10.42046 -13.91198 1.70838 1.000 19.07914 104 ILE A CA 1
ATOM 685 C C . ILE A 1 85 ? 10.38021 -12.48959 2.24794 1.000 22.13739 104 ILE A C 1
ATOM 686 O O . ILE A 1 85 ? 9.48133 -11.70692 1.92014 1.000 24.35263 104 ILE A O 1
ATOM 691 N N . MET A 1 86 ? 11.32662 -12.14703 3.13028 1.000 21.86658 105 MET A N 1
ATOM 692 C CA . MET A 1 86 ? 11.30822 -10.81720 3.73349 1.000 22.36657 105 MET A CA 1
ATOM 693 C C . MET A 1 86 ? 11.74059 -9.72856 2.75783 1.000 25.39398 105 MET A C 1
ATOM 694 O O . MET A 1 86 ? 11.33557 -8.57103 2.91725 1.000 28.34098 105 MET A O 1
ATOM 699 N N . GLU A 1 87 ? 12.56290 -10.06423 1.76405 1.000 23.70590 106 GLU A N 1
ATOM 700 C CA . GLU A 1 87 ? 12.82850 -9.10948 0.68906 1.000 28.34969 106 GLU A CA 1
ATOM 701 C C . GLU A 1 87 ? 11.55347 -8.79580 -0.08396 1.000 34.51601 106 GLU A C 1
ATOM 702 O O . GLU A 1 87 ? 11.27261 -7.63070 -0.39027 1.000 30.42584 106 GLU A O 1
ATOM 708 N N . CYS A 1 88 ? 10.76304 -9.82381 -0.40397 1.000 30.79590 107 CYS A N 1
ATOM 709 C CA . CYS A 1 88 ? 9.49292 -9.58289 -1.07595 1.000 27.13925 107 CYS A CA 1
ATOM 710 C C . CYS A 1 88 ? 8.54532 -8.79372 -0.18087 1.000 26.90674 107 CYS A C 1
ATOM 711 O O . CYS A 1 88 ? 7.83014 -7.90447 -0.65076 1.000 30.95160 107 CYS A O 1
ATOM 714 N N . HIS A 1 89 ? 8.53063 -9.09745 1.12197 1.000 24.24674 108 HIS A N 1
ATOM 715 C CA . HIS A 1 89 ? 7.67143 -8.35480 2.03374 1.000 21.85963 108 HIS A CA 1
ATOM 716 C C . HIS A 1 89 ? 8.03320 -6.87386 2.05358 1.000 24.94895 108 HIS A C 1
ATOM 717 O O . HIS A 1 89 ? 7.15345 -6.01973 2.20813 1.000 28.89747 108 HIS A O 1
ATOM 724 N N . LYS A 1 90 ? 9.31843 -6.55784 1.89177 1.000 30.01975 109 LYS A N 1
ATOM 725 C CA . LYS A 1 90 ? 9.76617 -5.17264 1.89996 1.000 34.99753 109 LYS A CA 1
ATOM 726 C C . LYS A 1 90 ? 9.59030 -4.50747 0.54054 1.000 42.58743 109 LYS A C 1
ATOM 727 O O . LYS A 1 90 ? 9.28895 -3.31045 0.47973 1.000 47.07872 109 LYS A O 1
ATOM 733 N N . ASP A 1 91 ? 9.74030 -5.26207 -0.54714 1.000 37.89296 110 ASP A N 1
ATOM 734 C CA . ASP A 1 91 ? 9.84328 -4.69170 -1.88899 1.000 34.60777 110 ASP A CA 1
ATOM 735 C C . ASP A 1 91 ? 8.56912 -4.80434 -2.71817 1.000 43.45316 110 ASP A C 1
ATOM 736 O O . ASP A 1 91 ? 8.23238 -3.86077 -3.43899 1.000 49.97611 110 ASP A O 1
ATOM 741 N N . LYS A 1 92 ? 7.86181 -5.93183 -2.67002 1.000 40.72078 111 LYS A N 1
ATOM 742 C CA . LYS A 1 92 ? 6.73258 -6.12446 -3.57413 1.000 36.94876 111 LYS A CA 1
ATOM 743 C C . LYS A 1 92 ? 5.60935 -5.14241 -3.26210 1.000 46.67070 111 LYS A C 1
ATOM 744 O O . LYS A 1 92 ? 5.40915 -4.73129 -2.11616 1.000 37.75714 111 LYS A O 1
ATOM 750 N N . LYS A 1 93 ? 4.86799 -4.77696 -4.30647 1.000 46.00065 112 LYS A N 1
ATOM 751 C CA . LYS A 1 93 ? 3.81596 -3.77703 -4.22205 1.000 45.36217 112 LYS A CA 1
ATOM 752 C C . LYS A 1 93 ? 2.72932 -4.11697 -5.23208 1.000 42.85155 112 LYS A C 1
ATOM 753 O O . LYS A 1 93 ? 3.00579 -4.69163 -6.28808 1.000 46.45220 112 LYS A O 1
ATOM 759 N N . ASP A 1 94 ? 1.48493 -3.77465 -4.88018 1.000 45.12035 113 ASP A N 1
ATOM 760 C CA . ASP A 1 94 ? 0.28141 -3.95334 -5.69816 1.000 53.20884 113 ASP A CA 1
ATOM 761 C C . ASP A 1 94 ? 0.14810 -5.34897 -6.30427 1.000 50.21354 113 ASP A C 1
ATOM 762 O O . ASP A 1 94 ? 0.23364 -5.50640 -7.52924 1.000 48.23684 113 ASP A O 1
ATOM 767 N N . PRO A 1 95 ? -0.08609 -6.38685 -5.48764 1.000 47.42214 114 PRO A N 1
ATOM 768 C CA . PRO A 1 95 ? -0.19186 -6.28004 -4.03516 1.000 39.94996 114 PRO A CA 1
ATOM 769 C C . PRO A 1 95 ? 1.14130 -6.49348 -3.32472 1.000 36.12561 114 PRO A C 1
ATOM 770 O O . PRO A 1 95 ? 2.13877 -6.85430 -3.95733 1.000 39.34561 114 PRO A O 1
ATOM 774 N N . GLY A 1 96 ? 1.17283 -6.24067 -2.02447 1.000 35.30556 115 GLY A N 1
ATOM 775 C CA . GLY A 1 96 ? 2.35486 -6.54047 -1.25076 1.000 38.54494 115 GLY A CA 1
ATOM 776 C C . GLY A 1 96 ? 2.53471 -8.03874 -1.09649 1.000 34.91994 115 GLY A C 1
ATOM 777 O O . GLY A 1 96 ? 1.80297 -8.85531 -1.65803 1.000 33.35663 115 GLY A O 1
ATOM 778 N N . HIS A 1 97 ? 3.55259 -8.40250 -0.32166 1.000 27.92891 116 HIS A N 1
ATOM 779 C CA . HIS A 1 97 ? 3.78842 -9.78964 0.07910 1.000 23.21461 116 HIS A CA 1
ATOM 780 C C . HIS A 1 97 ? 3.63586 -9.84475 1.59864 1.000 24.75240 116 HIS A C 1
ATOM 781 O O . HIS A 1 97 ? 4.54582 -9.44452 2.32949 1.000 28.52866 116 HIS A O 1
ATOM 788 N N . ALA A 1 98 ? 2.48878 -10.32381 2.06780 1.000 23.46842 117 ALA A N 1
ATOM 789 C CA . ALA A 1 98 ? 2.22481 -10.41851 3.49518 1.000 24.94192 117 ALA A CA 1
ATOM 790 C C . ALA A 1 98 ? 2.97439 -11.60587 4.08511 1.000 24.17768 117 ALA A C 1
ATOM 791 O O . ALA A 1 98 ? 3.29512 -12.56939 3.39089 1.000 21.47402 117 ALA A O 1
ATOM 793 N N . VAL A 1 99 ? 3.25586 -11.53496 5.38859 1.000 23.70035 118 VAL A N 1
ATOM 794 C CA . VAL A 1 99 ? 3.99205 -12.60603 6.05511 1.000 22.03330 118 VAL A CA 1
ATOM 795 C C . VAL A 1 99 ? 3.29785 -12.91401 7.37360 1.000 21.90195 118 VAL A C 1
ATOM 796 O O . VAL A 1 99 ? 2.99538 -11.99828 8.14691 1.000 22.59962 118 VAL A O 1
ATOM 800 N N . PHE A 1 100 ? 3.02007 -14.19372 7.61421 1.000 20.98406 119 PHE A N 1
ATOM 801 C CA . PHE A 1 100 ? 2.25143 -14.64048 8.77915 1.000 19.31690 119 PHE A CA 1
ATOM 802 C C . PHE A 1 100 ? 3.05592 -15.70910 9.50028 1.000 18.42396 119 PHE A C 1
ATOM 803 O O . PHE A 1 100 ? 3.12267 -16.85451 9.00851 1.000 20.32935 119 PHE A O 1
ATOM 811 N N . PRO A 1 101 ? 3.64024 -15.41985 10.66241 1.000 19.71011 120 PRO A N 1
ATOM 812 C CA . PRO A 1 101 ? 4.42627 -16.44842 11.35850 1.000 16.56292 120 PRO A CA 1
ATOM 813 C C . PRO A 1 101 ? 3.61355 -17.26550 12.34978 1.000 18.35211 120 PRO A C 1
ATOM 814 O O . PRO A 1 101 ? 2.80000 -16.75421 13.12394 1.000 19.99004 120 PRO A O 1
ATOM 818 N N . ILE A 1 102 ? 3.83477 -18.56970 12.29365 1.000 15.67854 121 ILE A N 1
ATOM 819 C CA . ILE A 1 102 ? 3.33811 -19.51770 13.28273 1.000 13.74151 121 ILE A CA 1
ATOM 820 C C . ILE A 1 102 ? 4.53094 -19.90958 14.13207 1.000 16.24725 121 ILE A C 1
ATOM 821 O O . ILE A 1 102 ? 5.58844 -20.22702 13.58981 1.000 18.03902 121 ILE A O 1
ATOM 826 N N . PHE A 1 103 ? 4.37795 -19.89429 15.45823 1.000 17.90175 122 PHE A N 1
ATOM 827 C CA . PHE A 1 103 ? 5.44670 -20.34766 16.34379 1.000 16.41486 122 PHE A CA 1
ATOM 828 C C . PHE A 1 103 ? 5.01082 -21.69077 16.90551 1.000 19.39742 122 PHE A C 1
ATOM 829 O O . PHE A 1 103 ? 4.20349 -21.75038 17.83333 1.000 20.14344 122 PHE A O 1
ATOM 837 N N . TYR A 1 104 ? 5.54654 -22.76811 16.34613 1.000 16.41621 123 TYR A N 1
ATOM 838 C CA . TYR A 1 104 ? 5.06434 -24.10842 16.65893 1.000 17.18363 123 TYR A CA 1
ATOM 839 C C . TYR A 1 104 ? 5.88872 -24.64979 17.81075 1.000 21.47279 123 TYR A C 1
ATOM 840 O O . TYR A 1 104 ? 7.02708 -25.07418 17.61884 1.000 20.51634 123 TYR A O 1
ATOM 849 N N . HIS A 1 105 ? 5.30265 -24.62858 19.01049 1.000 23.69260 124 HIS A N 1
ATOM 850 C CA . HIS A 1 105 ? 5.90927 -25.21410 20.21414 1.000 22.98080 124 HIS A CA 1
ATOM 851 C C . HIS A 1 105 ? 7.29402 -24.64111 20.47695 1.000 33.55443 124 HIS A C 1
ATOM 852 O O . HIS A 1 105 ? 8.16509 -25.31037 21.04249 1.000 36.30210 124 HIS A O 1
ATOM 859 N N . VAL A 1 106 ? 7.49968 -23.40555 20.03921 1.000 24.75602 125 VAL A N 1
ATOM 860 C CA . VAL A 1 106 ? 8.69770 -22.63476 20.33299 1.000 23.65629 125 VAL A CA 1
ATOM 861 C C . VAL A 1 106 ? 8.22934 -21.22857 20.67498 1.000 30.73843 125 VAL A C 1
ATOM 862 O O . VAL A 1 106 ? 7.28349 -20.71273 20.06722 1.000 22.14130 125 VAL A O 1
ATOM 866 N N . ASP A 1 107 ? 8.85163 -20.62876 21.68486 1.000 29.40870 126 ASP A N 1
ATOM 867 C CA . ASP A 1 107 ? 8.46212 -19.28364 22.07997 1.000 26.52023 126 ASP A CA 1
ATOM 868 C C . ASP A 1 107 ? 9.04073 -18.26205 21.10815 1.000 24.75371 126 ASP A C 1
ATOM 869 O O . ASP A 1 107 ? 10.16697 -18.42710 20.63581 1.000 29.54579 126 ASP A O 1
ATOM 874 N N . PRO A 1 108 ? 8.29738 -17.20077 20.79120 1.000 27.64919 127 PRO A N 1
ATOM 875 C CA . PRO A 1 108 ? 8.88832 -16.13001 19.97592 1.000 30.34845 127 PRO A CA 1
ATOM 876 C C . PRO A 1 108 ? 10.18517 -15.59917 20.56616 1.000 26.39437 127 PRO A C 1
ATOM 877 O O . PRO A 1 108 ? 11.13678 -15.32756 19.82273 1.000 28.43891 127 PRO A O 1
ATOM 881 N N . SER A 1 109 ? 10.26292 -15.47876 21.89582 1.000 30.55446 128 SER A N 1
ATOM 882 C CA . SER A 1 109 ? 11.51223 -15.04221 22.50799 1.000 32.29059 128 SER A CA 1
ATOM 883 C C . SER A 1 109 ? 12.64604 -16.00119 22.18385 1.000 30.05192 128 SER A C 1
ATOM 884 O O . SER A 1 109 ? 13.78713 -15.56821 21.98775 1.000 30.89158 128 SER A O 1
ATOM 887 N N . HIS A 1 110 ? 12.35003 -17.30035 22.08568 1.000 25.78198 129 HIS A N 1
ATOM 888 C CA . HIS A 1 110 ? 13.39872 -18.25710 21.75624 1.000 28.37467 129 HIS A CA 1
ATOM 889 C C . HIS A 1 110 ? 13.88701 -18.08353 20.32553 1.000 29.18892 129 HIS A C 1
ATOM 890 O O . HIS A 1 110 ? 15.09229 -18.16525 20.06930 1.000 23.60099 129 HIS A O 1
ATOM 897 N N . VAL A 1 111 ? 12.96616 -17.87478 19.37348 1.000 24.57259 130 VAL A N 1
ATOM 898 C CA . VAL A 1 111 ? 13.37415 -17.59987 18.00239 1.000 23.22974 130 VAL A CA 1
ATOM 899 C C . VAL A 1 111 ? 14.20250 -16.32491 17.94845 1.000 23.33970 130 VAL A C 1
ATOM 900 O O . VAL A 1 111 ? 15.22191 -16.26200 17.26069 1.000 22.56156 130 VAL A O 1
ATOM 904 N N . ARG A 1 112 ? 13.78667 -15.29543 18.68904 1.000 28.32855 131 ARG A N 1
ATOM 905 C CA . ARG A 1 112 ? 14.56038 -14.05986 18.72275 1.000 30.53006 131 ARG A CA 1
ATOM 906 C C . ARG A 1 112 ? 15.96912 -14.31321 19.23942 1.000 27.82485 131 ARG A C 1
ATOM 907 O O . ARG A 1 112 ? 16.94488 -13.79129 18.69084 1.000 33.12283 131 ARG A O 1
ATOM 915 N N . LYS A 1 113 ? 16.09633 -15.14894 20.26866 1.000 24.47660 132 LYS A N 1
ATOM 916 C CA . LYS A 1 113 ? 17.41291 -15.45692 20.81044 1.000 27.64209 132 LYS A CA 1
ATOM 917 C C . LYS A 1 113 ? 18.28409 -16.16382 19.78482 1.000 31.25325 132 LYS A C 1
ATOM 918 O O . LYS A 1 113 ? 19.51190 -16.02095 19.80714 1.000 29.64420 132 LYS A O 1
ATOM 924 N N . GLN A 1 114 ? 17.67428 -16.89617 18.84562 1.000 26.15124 133 GLN A N 1
ATOM 925 C CA . GLN A 1 114 ? 18.46912 -17.52379 17.80687 1.000 27.19838 133 GLN A CA 1
ATOM 926 C C . GLN A 1 114 ? 19.06021 -16.50327 16.84109 1.000 24.39667 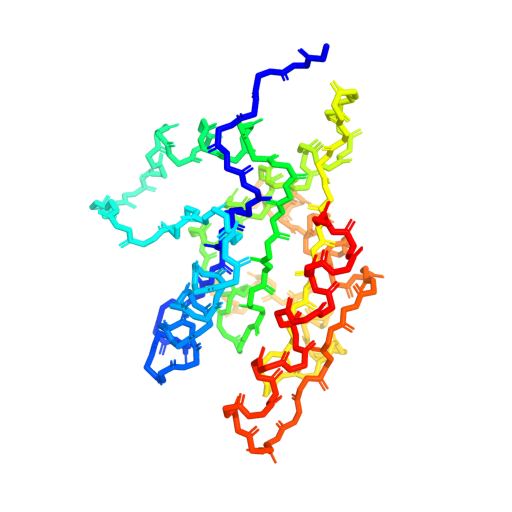133 GLN A C 1
ATOM 927 O O . GLN A 1 114 ? 19.98956 -16.85024 16.10851 1.000 32.62548 133 GLN A O 1
ATOM 933 N N . GLU A 1 115 ? 18.56364 -15.25164 16.84811 1.000 26.30448 134 GLU A N 1
ATOM 934 C CA . GLU A 1 115 ? 19.16731 -14.19202 16.03643 1.000 31.68772 134 GLU A CA 1
ATOM 935 C C . GLU A 1 115 ? 20.63179 -13.98341 16.39391 1.000 33.04593 134 GLU A C 1
ATOM 936 O O . GLU A 1 115 ? 21.43527 -13.61088 15.53231 1.000 40.07819 134 GLU A O 1
ATOM 942 N N . GLY A 1 116 ? 20.98947 -14.19249 17.65263 1.000 31.75906 135 GLY A N 1
ATOM 943 C CA . GLY A 1 116 ? 22.35349 -14.02918 18.09917 1.000 37.39517 135 GLY A CA 1
ATOM 944 C C . GLY A 1 116 ? 23.14495 -15.30607 18.18766 1.000 41.90083 135 GLY A C 1
ATOM 945 O O . GLY A 1 116 ? 24.32492 -15.26005 18.54694 1.000 55.02367 135 GLY A O 1
ATOM 946 N N . SER A 1 117 ? 22.53669 -16.44471 17.84841 1.000 42.18490 136 SER A N 1
ATOM 947 C CA . SER A 1 117 ? 23.11183 -17.76542 18.06576 1.000 44.93771 136 SER A CA 1
ATOM 948 C C . SER A 1 117 ? 23.57405 -18.42964 16.77564 1.000 46.19772 136 SER A C 1
ATOM 949 O O . SER A 1 117 ? 23.77657 -19.64593 16.75905 1.000 41.91602 136 SER A O 1
ATOM 952 N N . PHE A 1 118 ? 23.73901 -17.66506 15.69178 1.000 47.14581 137 PHE A N 1
ATOM 953 C CA . PHE A 1 118 ? 24.17267 -18.25917 14.42865 1.000 50.28495 137 PHE A CA 1
ATOM 954 C C . PHE A 1 118 ? 25.57372 -18.85518 14.50820 1.000 61.67206 137 PHE A C 1
ATOM 955 O O . PHE A 1 118 ? 25.97121 -19.57775 13.58750 1.000 52.43340 137 PHE A O 1
ATOM 963 N N . GLY A 1 119 ? 26.32560 -18.57230 15.57259 1.000 61.58205 138 GLY A N 1
ATOM 964 C CA . GLY A 1 119 ? 27.61587 -19.19807 15.78394 1.000 59.38970 138 GLY A CA 1
ATOM 965 C C . GLY A 1 119 ? 27.49247 -20.64897 16.20314 1.000 62.10169 138 GLY A C 1
ATOM 966 O O . GLY A 1 119 ? 28.01383 -21.53879 15.52572 1.000 72.50114 138 GLY A O 1
ATOM 967 N N . GLU A 1 120 ? 26.79340 -20.89995 17.31678 1.000 63.71834 139 GLU A N 1
ATOM 968 C CA . GLU A 1 120 ? 26.60411 -22.26164 17.81370 1.000 62.57929 139 GLU A CA 1
ATOM 969 C C . GLU A 1 120 ? 25.74081 -23.11372 16.89014 1.000 64.76185 139 GLU A C 1
ATOM 970 O O . GLU A 1 120 ? 25.78570 -24.34500 16.98449 1.000 58.62750 139 GLU A O 1
ATOM 976 N N . ALA A 1 121 ? 24.94777 -22.49228 16.01429 1.000 63.40776 140 ALA A N 1
ATOM 977 C CA . ALA A 1 121 ? 24.14601 -23.25581 15.06735 1.000 58.92547 140 ALA A CA 1
ATOM 978 C C . ALA A 1 121 ? 24.96526 -23.69834 13.86188 1.000 57.38880 140 ALA A C 1
ATOM 979 O O . ALA A 1 121 ? 24.65158 -24.72371 13.24607 1.000 54.92725 140 ALA A O 1
ATOM 981 N N . PHE A 1 122 ? 26.00735 -22.94966 13.51441 1.000 59.76755 141 PHE A N 1
ATOM 982 C CA . PHE A 1 122 ? 26.86163 -23.29627 12.38508 1.000 54.40360 141 PHE A CA 1
ATOM 983 C C . PHE A 1 122 ? 28.33142 -23.13137 12.75858 1.000 65.57759 141 PHE A C 1
ATOM 984 O O . PHE A 1 122 ? 28.75075 -23.51496 13.85068 1.000 67.76050 141 PHE A O 1
ATOM 992 N N . LYS A 1 130 ? 29.62016 -16.15098 7.13835 1.000 43.11446 149 LYS A N 1
ATOM 993 C CA . LYS A 1 130 ? 29.84092 -14.92051 7.88906 1.000 46.46269 149 LYS A CA 1
ATOM 994 C C . LYS A 1 130 ? 29.36222 -13.71134 7.08212 1.000 44.47950 149 LYS A C 1
ATOM 995 O O . LYS A 1 130 ? 29.07137 -12.66020 7.64876 1.000 57.08456 149 LYS A O 1
ATOM 1001 N N . ASP A 1 131 ? 29.29818 -13.85212 5.75739 1.000 39.52325 150 ASP A N 1
ATOM 1002 C CA . ASP A 1 131 ? 28.64653 -12.84736 4.92540 1.000 42.04212 150 ASP A CA 1
ATOM 1003 C C . ASP A 1 131 ? 27.14849 -13.06104 4.80544 1.000 47.61972 150 ASP A C 1
ATOM 1004 O O . ASP A 1 131 ? 26.42763 -12.11936 4.45045 1.000 51.77821 150 ASP A O 1
ATOM 1009 N N . LYS A 1 132 ? 26.66642 -14.27333 5.06764 1.000 35.55014 151 LYS A N 1
ATOM 1010 C CA . LYS A 1 132 ? 25.23575 -14.52533 5.01557 1.000 36.41565 151 LYS A CA 1
ATOM 1011 C C . LYS A 1 132 ? 24.54910 -14.18221 6.33097 1.000 36.37050 151 LYS A C 1
ATOM 1012 O O . LYS A 1 132 ? 23.37700 -13.78763 6.32472 1.000 33.55868 151 LYS A O 1
ATOM 1018 N N . ILE A 1 133 ? 25.27649 -14.29264 7.44869 1.000 30.53237 152 ILE A N 1
ATOM 1019 C CA . ILE A 1 133 ? 24.65344 -14.11174 8.76542 1.000 31.40541 152 ILE A CA 1
ATOM 1020 C C . ILE A 1 133 ? 24.00970 -12.73928 8.91863 1.000 33.55500 152 ILE A C 1
ATOM 1021 O O . ILE A 1 133 ? 22.90291 -12.66153 9.47392 1.000 33.03103 152 ILE A O 1
ATOM 1026 N N . PRO A 1 134 ? 24.61608 -11.62779 8.47213 1.000 40.41394 153 PRO A N 1
ATOM 1027 C CA . PRO A 1 134 ? 23.90178 -10.33351 8.53824 1.000 35.31724 153 PRO A CA 1
ATOM 1028 C C . PRO A 1 134 ? 22.51561 -10.35236 7.91544 1.000 39.46694 153 PRO A C 1
ATOM 1029 O O . PRO A 1 134 ? 21.55786 -9.83217 8.50835 1.000 33.06663 153 PRO A O 1
ATOM 1033 N N . ARG A 1 135 ? 22.38837 -10.92469 6.71471 1.000 29.67723 154 ARG A N 1
ATOM 1034 C CA . ARG A 1 135 ? 21.09924 -10.94096 6.03593 1.000 27.65002 154 ARG A CA 1
ATOM 1035 C C . ARG A 1 135 ? 20.13328 -11.91474 6.70136 1.000 24.86905 154 ARG A C 1
ATOM 1036 O O . ARG A 1 135 ? 18.93392 -11.62748 6.81241 1.000 22.68617 154 ARG A O 1
ATOM 1044 N N . TRP A 1 136 ? 20.63415 -13.07430 7.13462 1.000 23.86248 155 TRP A N 1
ATOM 1045 C CA . TRP A 1 136 ? 19.81298 -14.00275 7.90975 1.000 22.02459 155 TRP A CA 1
ATOM 1046 C C . TRP A 1 136 ? 19.27176 -13.33073 9.16325 1.000 23.81389 155 TRP A C 1
ATOM 1047 O O . TRP A 1 136 ? 18.09893 -13.49067 9.51972 1.000 25.62211 155 TRP A O 1
ATOM 1058 N N . ARG A 1 137 ? 20.13588 -12.61291 9.87743 1.000 22.89571 156 ARG A N 1
ATOM 1059 C CA . ARG A 1 137 ? 19.71039 -12.01082 11.13741 1.000 20.23881 156 ARG A CA 1
ATOM 1060 C C . ARG A 1 137 ? 18.61515 -10.98357 10.90608 1.000 22.90006 156 ARG A C 1
ATOM 1061 O O . ARG A 1 137 ? 17.63078 -10.92916 11.65777 1.000 25.88608 156 ARG A O 1
ATOM 1069 N N . THR A 1 138 ? 18.76502 -10.16655 9.86431 1.000 23.98835 157 THR A N 1
ATOM 1070 C CA . THR A 1 138 ? 17.75252 -9.16612 9.55314 1.000 21.77118 157 THR A CA 1
ATOM 1071 C C . THR A 1 138 ? 16.41971 -9.82045 9.21299 1.000 22.03013 157 THR A C 1
ATOM 1072 O O . THR A 1 138 ? 15.36894 -9.41911 9.72183 1.000 22.58892 157 THR A O 1
ATOM 1076 N N . ALA A 1 139 ? 16.43846 -10.83933 8.35059 1.000 23.63801 158 ALA A N 1
ATOM 1077 C CA . ALA A 1 139 ? 15.17577 -11.45495 7.95008 1.000 21.74634 158 ALA A CA 1
ATOM 1078 C C . ALA A 1 139 ? 14.51477 -12.16500 9.12221 1.000 19.93181 158 ALA A C 1
ATOM 1079 O O . ALA A 1 139 ? 13.29253 -12.08899 9.29560 1.000 20.83114 158 ALA A O 1
ATOM 1081 N N . LEU A 1 140 ? 15.30534 -12.87788 9.92396 1.000 19.65176 159 LEU A N 1
ATOM 1082 C CA . LEU A 1 140 ? 14.75265 -13.57123 11.07881 1.000 19.01741 159 LEU A CA 1
ATOM 1083 C C . LEU A 1 140 ? 14.17507 -12.57782 12.08141 1.000 20.03475 159 LEU A C 1
ATOM 1084 O O . LEU A 1 140 ? 13.08357 -12.79005 12.62902 1.000 21.52061 159 LEU A O 1
ATOM 1089 N N . THR A 1 141 ? 14.88427 -11.47061 12.31271 1.000 19.25241 160 THR A N 1
ATOM 1090 C CA . THR A 1 141 ? 14.38055 -10.44451 13.22090 1.000 18.91334 160 THR A CA 1
ATOM 1091 C C . THR A 1 141 ? 13.05063 -9.88203 12.73552 1.000 18.89309 160 THR A C 1
ATOM 1092 O O . THR A 1 141 ? 12.07722 -9.80627 13.50035 1.000 22.99898 160 THR A O 1
ATOM 1096 N N . GLU A 1 142 ? 12.98614 -9.48505 11.45774 1.000 20.16360 161 GLU A N 1
ATOM 1097 C CA . GLU A 1 142 ? 11.75516 -8.90954 10.92767 1.000 19.97547 161 GLU A CA 1
ATOM 1098 C C . GLU A 1 142 ? 10.60271 -9.90309 11.00472 1.000 24.16645 161 GLU A C 1
ATOM 1099 O O . GLU A 1 142 ? 9.49567 -9.54577 11.41979 1.000 22.58679 161 GLU A O 1
ATOM 1105 N N . ALA A 1 143 ? 10.84561 -11.16147 10.61574 1.000 20.37894 162 ALA A N 1
ATOM 1106 C CA . ALA A 1 143 ? 9.76040 -12.14509 10.60618 1.000 21.22259 162 ALA A CA 1
ATOM 1107 C C . ALA A 1 143 ? 9.29362 -12.48723 12.01492 1.000 19.67845 162 ALA A C 1
ATOM 1108 O O . ALA A 1 143 ? 8.08702 -12.61078 12.26315 1.000 20.45190 162 ALA A O 1
ATOM 1110 N N . ALA A 1 144 ? 10.22868 -12.64687 12.95533 1.000 17.94980 163 ALA A N 1
ATOM 1111 C CA . ALA A 1 144 ? 9.83765 -12.98991 14.32148 1.000 19.26506 163 ALA A CA 1
ATOM 1112 C C . ALA A 1 144 ? 9.04412 -11.87901 14.99044 1.000 21.94979 163 ALA A C 1
ATOM 1113 O O . ALA A 1 144 ? 8.39925 -12.12350 16.01601 1.000 25.47011 163 ALA A O 1
ATOM 1115 N N . ASN A 1 145 ? 9.08493 -10.66474 14.44946 1.000 20.09043 164 ASN A N 1
ATOM 1116 C CA . ASN A 1 145 ? 8.40933 -9.53166 15.06709 1.000 22.10214 164 ASN A CA 1
ATOM 1117 C C . ASN A 1 145 ? 7.03821 -9.26029 14.47345 1.000 25.43851 164 ASN A C 1
ATOM 1118 O O . ASN A 1 145 ? 6.32927 -8.38036 14.97005 1.000 25.15724 164 ASN A O 1
ATOM 1123 N N . LEU A 1 146 ? 6.64266 -9.98996 13.43610 1.000 21.87450 165 LEU A N 1
ATOM 1124 C CA . LEU A 1 146 ? 5.30967 -9.79588 12.88435 1.000 18.57303 165 LEU A CA 1
ATOM 1125 C C . LEU A 1 146 ? 4.26081 -10.48505 13.75441 1.000 21.72408 165 LEU A C 1
ATOM 1126 O O . LEU A 1 146 ? 4.54774 -11.42327 14.49864 1.000 24.19738 165 LEU A O 1
ATOM 1131 N N . SER A 1 147 ? 3.02645 -10.00271 13.64610 1.000 26.69705 166 SER A N 1
ATOM 1132 C CA . SER A 1 147 ? 1.92525 -10.59373 14.38964 1.000 30.21411 166 SER A CA 1
ATOM 1133 C C . SER A 1 147 ? 1.59381 -11.96772 13.82140 1.000 26.10772 166 SER A C 1
ATOM 1134 O O . SER A 1 147 ? 1.43795 -12.12313 12.60838 1.00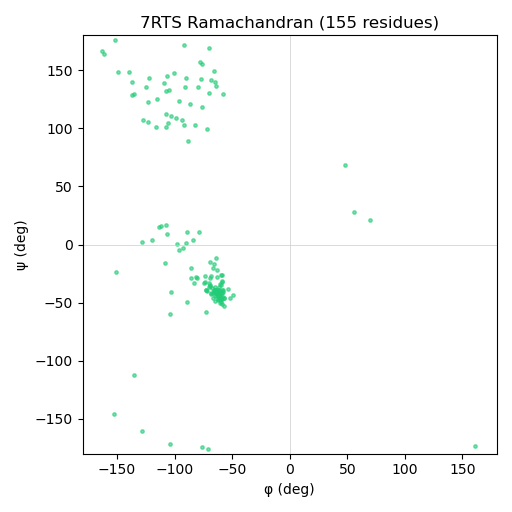0 25.62494 166 SER A O 1
ATOM 1137 N N . GLY A 1 148 ? 1.48964 -12.96576 14.69047 1.000 26.52226 167 GLY A N 1
ATOM 1138 C CA . GLY A 1 148 ? 1.20955 -14.32514 14.25754 1.000 29.17877 167 GLY A CA 1
ATOM 1139 C C . GLY A 1 148 ? 0.50352 -15.14939 15.30863 1.000 26.95853 167 GLY A C 1
ATOM 1140 O O . GLY A 1 148 ? -0.31474 -14.63441 16.07792 1.000 27.13760 167 GLY A O 1
ATOM 1141 N N . TRP A 1 149 ? 0.81546 -16.44221 15.33315 1.000 18.72677 168 TRP A N 1
ATOM 1142 C CA . TRP A 1 149 ? 0.17083 -17.39815 16.24109 1.000 20.20992 168 TRP A CA 1
ATOM 1143 C C . TRP A 1 149 ? 1.20100 -18.11135 17.09384 1.000 23.18500 168 TRP A C 1
ATOM 1144 O O . TRP A 1 149 ? 1.90495 -19.00782 16.58959 1.000 20.77426 168 TRP A O 1
ATOM 1155 N N . PRO A 1 150 ? 1.31474 -17.77477 18.37887 1.000 22.92972 169 PRO A N 1
ATOM 1156 C CA . PRO A 1 150 ? 2.28789 -18.45122 19.24416 1.000 23.03363 169 PRO A CA 1
ATOM 1157 C C . PRO A 1 150 ? 1.71558 -19.70415 19.88852 1.000 31.81927 169 PRO A C 1
ATOM 1158 O O . PRO A 1 150 ? 1.20271 -19.64561 21.01541 1.000 35.68470 169 PRO A O 1
ATOM 1162 N N . LEU A 1 151 ? 1.84120 -20.84683 19.21226 1.000 18.57823 170 LEU A N 1
ATOM 1163 C CA . LEU A 1 151 ? 1.16665 -22.06860 19.64746 1.000 15.16110 170 LEU A CA 1
ATOM 1164 C C . LEU A 1 151 ? 1.89928 -22.76242 20.78779 1.000 24.43346 170 LEU A C 1
ATOM 1165 O O . LEU A 1 151 ? 3.11809 -22.95582 20.73608 1.000 22.90628 170 LEU A O 1
ATOM 1170 N N . GLN A 1 152 ? 1.14133 -23.19374 21.79497 1.000 18.85426 171 GLN A N 1
ATOM 1171 C CA . GLN A 1 152 ? 1.67680 -24.11269 22.78225 1.000 18.11670 171 GLN A CA 1
ATOM 1172 C C . GLN A 1 152 ? 1.09831 -25.49306 22.47195 1.000 22.74570 171 GLN A C 1
ATOM 1173 O O . GLN A 1 152 ? 0.47431 -25.69490 21.43278 1.000 23.74689 171 GLN A O 1
ATOM 1179 N N . ASP A 1 153 ? 1.32313 -26.46813 23.34875 1.000 24.39711 172 ASP A N 1
ATOM 1180 C CA . ASP A 1 153 ? 0.82251 -27.82549 23.10695 1.000 22.91682 172 ASP A CA 1
ATOM 1181 C C . ASP A 1 153 ? -0.68931 -27.83580 23.28556 1.000 25.87897 172 ASP A C 1
ATOM 1182 O O . ASP A 1 153 ? -1.19911 -27.88123 24.40863 1.000 26.85268 172 ASP A O 1
ATOM 1187 N N . GLY A 1 154 ? -1.41931 -27.78124 22.17895 1.000 21.00206 173 GLY A N 1
ATOM 1188 C CA . GLY A 1 154 ? -2.86426 -27.74912 22.25335 1.000 19.96598 173 GLY A CA 1
ATOM 1189 C C . GLY A 1 154 ? -3.52645 -28.79919 21.38704 1.000 24.44179 173 GLY A C 1
ATOM 1190 O O . GLY A 1 154 ? -2.89786 -29.79065 21.00786 1.000 26.23577 173 GLY A O 1
ATOM 1191 N N . TYR A 1 155 ? -4.80265 -28.60121 21.08042 1.000 15.92699 174 TYR A N 1
ATOM 1192 C CA . TYR A 1 155 ? -5.51610 -29.48019 20.15957 1.000 18.40478 174 TYR A CA 1
ATOM 1193 C C . TYR A 1 155 ? -5.17924 -29.02518 18.74352 1.000 21.79942 174 TYR A C 1
ATOM 1194 O O . TYR A 1 155 ? -5.71851 -28.03275 18.24840 1.000 23.31798 174 TYR A O 1
ATOM 1203 N N . GLU A 1 156 ? -4.29214 -29.77322 18.09205 1.000 23.31526 175 GLU A N 1
ATOM 1204 C CA . GLU A 1 156 ? -3.64058 -29.29709 16.87083 1.000 23.05366 175 GLU A CA 1
ATOM 1205 C C . GLU A 1 156 ? -4.61938 -29.10594 15.71925 1.000 19.84212 175 GLU A C 1
ATOM 1206 O O . GLU A 1 156 ? -4.48253 -28.15354 14.93864 1.000 20.09143 175 GLU A O 1
ATOM 1212 N N . SER A 1 157 ? -5.59308 -30.00820 15.57064 1.000 23.74117 176 SER A N 1
ATOM 1213 C CA . SER A 1 157 ? -6.56667 -29.85104 14.49493 1.000 20.76366 176 SER A CA 1
ATOM 1214 C C . SER A 1 157 ? -7.33982 -28.55235 14.64832 1.000 24.64522 176 SER A C 1
ATOM 1215 O O . SER A 1 157 ? -7.59887 -27.84690 13.66442 1.000 22.47477 176 SER A O 1
ATOM 1218 N N . ASN A 1 158 ? -7.72003 -28.21954 15.88650 1.000 22.11707 177 ASN A N 1
ATOM 1219 C CA . ASN A 1 158 ? -8.41853 -26.96644 16.13083 1.000 18.05479 177 ASN A CA 1
ATOM 1220 C C . ASN A 1 158 ? -7.48935 -25.76169 16.03699 1.000 20.32724 177 ASN A C 1
ATOM 1221 O O . ASN A 1 158 ? -7.93164 -24.67534 15.64888 1.000 21.97923 177 ASN A O 1
ATOM 1226 N N . GLN A 1 159 ? -6.21473 -25.90997 16.40773 1.000 16.28498 178 GLN A N 1
ATOM 1227 C CA . GLN A 1 159 ? -5.28465 -24.80725 16.19469 1.000 15.28449 178 GLN A CA 1
ATOM 1228 C C . GLN A 1 159 ? -5.16426 -24.49688 14.70767 1.000 21.62127 178 GLN A C 1
ATOM 1229 O O . GLN A 1 159 ? -5.12403 -23.32903 14.30628 1.000 18.76664 178 GLN A O 1
ATOM 1235 N N . ILE A 1 160 ? -5.09198 -25.54071 13.88289 1.000 19.47268 179 ILE A N 1
ATOM 1236 C CA . ILE A 1 160 ? -4.99277 -25.36074 12.43426 1.000 18.51437 179 ILE A CA 1
ATOM 1237 C C . ILE A 1 160 ? -6.27274 -24.74252 11.89073 1.000 23.46548 179 ILE A C 1
ATOM 1238 O O . ILE A 1 160 ? -6.23666 -23.87422 11.01089 1.000 22.83085 179 ILE A O 1
ATOM 1243 N N . LYS A 1 161 ? -7.42329 -25.16802 12.41657 1.000 20.40177 180 LYS A N 1
ATOM 1244 C CA . LYS A 1 161 ? -8.68325 -24.55773 12.01379 1.000 18.47798 180 LYS A CA 1
ATOM 1245 C C . LYS A 1 161 ? -8.68430 -23.06476 12.31521 1.000 23.06791 180 LYS A C 1
ATOM 1246 O O . LYS A 1 161 ? -9.08801 -22.25318 11.47464 1.000 25.51083 180 LYS A O 1
ATOM 1252 N N . GLU A 1 162 ? -8.21995 -22.67588 13.50707 1.000 22.69290 181 GLU A N 1
ATOM 1253 C CA . GLU A 1 162 ? -8.19083 -21.25444 13.83811 1.000 21.45526 181 GLU A CA 1
ATOM 1254 C C . GLU A 1 162 ? -7.20873 -20.49911 12.95356 1.000 22.22762 181 GLU A C 1
ATOM 1255 O O . GLU A 1 162 ? -7.49082 -19.37231 12.52392 1.000 25.47660 181 GLU A O 1
ATOM 1261 N N . ILE A 1 163 ? -6.04411 -21.09481 12.67781 1.000 19.70935 182 ILE A N 1
ATOM 1262 C CA . ILE A 1 163 ? -5.04248 -20.40493 11.86973 1.000 20.18745 182 ILE A CA 1
ATOM 1263 C C . ILE A 1 163 ? -5.54626 -20.22757 10.44362 1.000 21.85314 182 ILE A C 1
ATOM 1264 O O . ILE A 1 163 ? -5.45273 -19.13811 9.86037 1.000 22.32786 182 ILE A O 1
ATOM 1269 N N . THR A 1 164 ? -6.10537 -21.29004 9.86862 1.000 19.43553 183 THR A N 1
ATOM 1270 C CA . THR A 1 164 ? -6.52811 -21.20586 8.47231 1.000 20.80523 183 THR A CA 1
ATOM 1271 C C . THR A 1 164 ? -7.73903 -20.29272 8.31930 1.000 24.2070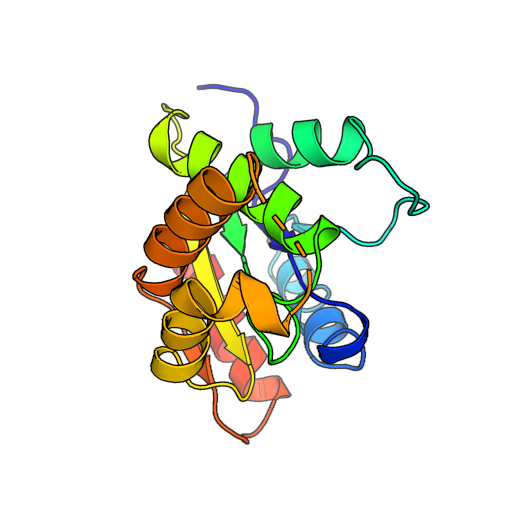7 183 THR A C 1
ATOM 1272 O O . THR A 1 164 ? -7.84219 -19.55097 7.33466 1.000 26.06899 183 THR A O 1
ATOM 1276 N N . ASP A 1 165 ? -8.66234 -20.31581 9.28502 1.000 22.30351 184 ASP A N 1
ATOM 1277 C CA . ASP A 1 165 ? -9.76924 -19.36307 9.23971 1.000 25.76619 184 ASP A CA 1
ATOM 1278 C C . ASP A 1 165 ? -9.26217 -17.92855 9.30713 1.000 25.03591 184 ASP A C 1
ATOM 1279 O O . ASP A 1 165 ? -9.81181 -17.03731 8.65224 1.000 28.50281 184 ASP A O 1
ATOM 1284 N N . SER A 1 166 ? -8.20798 -17.68333 10.08882 1.000 22.19127 185 SER A N 1
ATOM 1285 C CA . SER A 1 166 ? -7.68485 -16.32773 10.20497 1.000 23.45515 185 SER A CA 1
ATOM 1286 C C . SER A 1 166 ? -6.95245 -15.91586 8.93533 1.000 28.83209 185 SER A C 1
ATOM 1287 O O . SER A 1 166 ? -7.05926 -14.76592 8.49111 1.000 27.68319 185 SER A O 1
ATOM 1290 N N . ILE A 1 167 ? -6.20114 -16.83904 8.33559 1.000 22.48892 186 ILE A N 1
ATOM 1291 C CA . ILE A 1 167 ? -5.58584 -16.53765 7.04476 1.000 20.48866 186 ILE A CA 1
ATOM 1292 C C . ILE A 1 167 ? -6.65835 -16.26764 5.99778 1.000 31.53152 186 ILE A C 1
ATOM 1293 O O . ILE A 1 167 ? -6.52086 -15.35839 5.16985 1.000 30.37881 186 ILE A O 1
ATOM 1298 N N . PHE A 1 168 ? -7.73454 -17.05919 6.01274 1.000 22.79331 187 PHE A N 1
ATOM 1299 C CA . PHE A 1 168 ? -8.84151 -16.85851 5.07789 1.000 27.78209 187 PHE A CA 1
ATOM 1300 C C . PHE A 1 168 ? -9.41595 -15.45516 5.20679 1.000 30.58813 187 PHE A C 1
ATOM 1301 O O . PHE A 1 168 ? -9.65592 -14.77164 4.20407 1.000 35.82754 187 PHE A O 1
ATOM 1309 N N . ARG A 1 169 ? -9.63565 -15.00743 6.44527 1.000 31.82371 188 ARG A N 1
ATOM 1310 C CA . ARG A 1 169 ? -10.19979 -13.68168 6.67411 1.000 30.96051 188 ARG A CA 1
ATOM 1311 C C . ARG A 1 169 ? -9.25754 -12.58978 6.19287 1.000 32.52009 188 ARG A C 1
ATOM 1312 O O . ARG A 1 169 ? -9.70404 -11.56501 5.66633 1.000 45.38151 188 ARG A O 1
ATOM 1320 N N . ARG A 1 170 ? -7.95150 -12.78612 6.36369 1.000 33.84541 189 ARG A N 1
ATOM 1321 C CA . ARG A 1 170 ? -7.00570 -11.75217 5.96963 1.000 39.63812 189 ARG A CA 1
ATOM 1322 C C . ARG A 1 170 ? -6.72722 -11.76431 4.46895 1.000 38.55579 189 ARG A C 1
ATOM 1323 O O . ARG A 1 170 ? -6.45089 -10.70631 3.89565 1.000 47.79395 189 ARG A O 1
ATOM 1331 N N . LEU A 1 171 ? -6.82806 -12.91935 3.80663 1.000 35.41314 190 LEU A N 1
ATOM 1332 C CA . LEU A 1 171 ? -6.53270 -13.01324 2.37599 1.000 33.94743 190 LEU A CA 1
ATOM 1333 C C . LEU A 1 171 ? -7.79625 -13.09611 1.52511 1.000 39.10973 190 LEU A C 1
ATOM 1334 O O . LEU A 1 171 ? -8.01342 -12.25204 0.65298 1.000 56.41609 190 LEU A O 1
ATOM 1339 N N . LYS A 1 172 ? -8.61846 -14.11854 1.74366 1.000 39.45043 191 LYS A N 1
ATOM 1340 C CA . LYS A 1 172 ? -9.83283 -14.32983 0.96222 1.000 42.56652 191 LYS A CA 1
ATOM 1341 C C . LYS A 1 172 ? -11.02563 -13.59655 1.57832 1.000 44.79351 191 LYS A C 1
ATOM 1342 O O . LYS A 1 172 ? -12.17188 -13.82549 1.19238 1.000 54.46408 191 LYS A O 1
#

InterPro domains:
  IPR000157 Toll/interleukin-1 receptor homology (TIR) domain [PF01582] (27-194)
  IPR000157 Toll/interleukin-1 receptor homology (TIR) domain [PS50104] (25-190)
  IPR000157 Toll/interleukin-1 receptor homology (TIR) domain [SM00255] (26-165)
  IPR002182 NB-ARC [PF00931] (209-377)
  IPR003591 Leucine-rich repeat, typical subtype [SM00369] (756-779)
  IPR003591 Leucine-rich repeat, typical subtype [SM00369] (803-826)
  IPR003591 Leucine-rich repeat, typical subtype [SM00369] (850-873)
  IPR003591 Leucine-rich repeat, typical subtype [SM00369] (897-920)
  IPR003591 Leucine-rich repeat, typical subtype [SM00369] (944-967)
  IPR003591 Leucine-rich repeat, typical subtype [SM00369] (991-1014)
  IPR027417 P-loop containing nucleoside triphosphate hydrolase [G3DSA:3.40.50.300] (195-353)
  IPR027417 P-loop containing nucleoside triphosphate hydrolase [SSF52540] (199-452)
  IPR032675 Leucine-rich repeat domain superfamily [G3DSA:3.80.10.10] (535-751)
  IPR032675 Leucine-rich repeat domain superfamily [G3DSA:3.80.10.10] (752-858)
  IPR032675 Leucine-rich repeat domain superfamily [G3DSA:3.80.10.10] (859-1060)
  IPR035897 Toll/interleukin-1 receptor homology (TIR) domain superfamily [G3DSA:3.40.50.10140] (22-194)
  IPR035897 Toll/interleukin-1 receptor homology (TIR) domain superfamily [SSF52200] (17-168)
  IPR036390 Winged helix DNA-binding domain superfamily [SSF46785] (430-528)
  IPR042197 Apoptotic protease-activating factors, helical domain [G3DSA:1.10.8.430] (359-443)
  IPR044974 Disease resistance protein, plants [PTHR11017] (26-766)

Radius of gyration: 14.76 Å; Cα contacts (8 Å, |Δi|>4): 260; chains: 1; bounding box: 40×31×34 Å

Foldseek 3Di:
DDAADFAEEEAEDCVFDVVPQVVLLVVVLVVVVHGYDYLPPDDDDDDRDVVSLVNLLRYQEYEYEAEDCLLLDPRSLVSLLSNVVQQVDPVPPGYYYAYEDAQHALVRLLVSLVVNPVSPPVCSVSSSVSSVVRSPDDYHHDHPDDSSVVSVVRSVVSVVVRD

Sequence (163 aa):
ARTITYDVFLSFRGEDTRFNFTDHLYSSALGRRGIRTFRDDKLRRGEAIAPELLKAIEESRSSVIIVFSENYARSRWCLDELVKIMECHKDKKDPGHAVFPIFYHVDPSHVRKQEGSFGEAFKDKIPRWRTALTEAANLSGWPLQDGYESNQIKEITDSIFRRLK

B-factor: mean 30.37, std 12.51, range [13.74, 77.32]

Nearest PDB structures (foldseek):
  7rts-assembly1_A  TM=1.006E+00  e=1.679E-33  Vitis rotundifolia
  6o0w-assembly1_A  TM=9.517E-01  e=6.113E-28  Vitis rotundifolia
  7s2z-assembly4_D  TM=9.495E-01  e=3.613E-27  Vitis rotundifolia
  7dfv-assembly1_B  TM=8.765E-01  e=1.892E-14  Arabidopsis thaliana
  7xoz-assembly1_B  TM=8.579E-01  e=1.025E-14  Arabidopsis thaliana

GO terms:
  GO:0005634 nucleus (C, IDA)
  GO:0005737 cytoplasm (C, IDA)
  GO:0003953 NAD+ nucleosidase activity (F, IDA)
  GO:0043068 positive regulation of programmed cell death (P, IDA)
  GO:0019677 NAD+ catabolic process (P, IDA)
  GO:0050135 NADP+ nucleosidase activity (F, IDA)
  GO:0050832 defense response to fungus (P, IMP)

Secondary structure (DSSP, 8-state):
-----EEEEEEE-HHHHIIIIIHHHHHHHHHTT--EEETTSS---SS--HHHHHHHHTEEEEEEEE-TTGGG-HHHHHHHHHHHHHHHH--SS--EEEEEEESS-HHHHHHHTT-HHHH---SHHHHHHHHHHHHTS--EEE-S--HHHHHHHHHHHHHHHH-